Protein AF-A0A8H7WU48-F1 (afdb_monomer_lite)

Radius of gyration: 22.68 Å; chains: 1; bounding box: 58×46×64 Å

Sequence (334 aa):
MDSRIEPWLARRTGYQTARALADLHAQNLCHGDLTLGNIVFRVVEFDRYTENDIYRLFGKPETGVLETESGEIPAAEAPRYIVKTLDFLSSEIDIISNEISLIDFDQAILVSSPPEKMLATPVEFLAPEVAVGQPASSASDVWALGCTILRLRSGDSLYSAYDVTSPADLMRGIIQTLGDTPASWAGTLFDTDGKPIKDPVKGEPIWKFTDKRSIKEWVYRIWDNPRSGAGKSTKALAVSQDNGEDQAMYWEERKLYPRCFWHKFWRPTAIKVGDVYLHGYDDESDNLLEQLPRIPEEEATLLYDLLSKIFVYEPSKRVTANELLDHPWFHMDY

pLDDT: mean 85.79, std 15.28, range [33.19, 98.69]

Foldseek 3Di:
DQKAWALLLLLLQLLLLLVVLQVQVVVQKHLQADDPVQKFFDFAPVVPDDPVNVCVFFNDWDKAADADPVRDDDDPPDDRIDTDDTDPLQGLAPRTHSDIDGDDSVRMDRQVDFDQDQGPHQLLLAALCSLLRHTDGSLSNLSSSLQRSLCNQQVDGLQDSVQPVGSLSNVVSLCQEVNDAPPVSQQWWAAPSSGTDPDPVRTDTRDHDDHHDYPLVVLQLRFHDQPDDDDDDPPPDDPPPDDDPVCPVLVVSLDFGNPNCPNTMGTQQVDDQPNDGQPDPDPVNSVSSVPGHTDDPVLSVLSSVLSVLSSDNDSVSRDGSVNSSPRCNSVVVD

Secondary structure (DSSP, 8-state):
---EE-HHHHHHHHHHHHHHHHHHHTTTEE-S---GGGEEEEETTGGG--HHHHHHHH-SPPEEE---TT-PPPPTTS-SEEEPPP-GGG-SS--EEEEEEE---TT-EETTS--SSPP-S-GGG--HHHHTTPPP-HHHHHHHHHHHHHHHHHSS-SS-TTT--SHHHHHHHHHHHH-SPPGGGTT-EE-TTS-EES-TTT-EEPPP------HHHHHHT-B----SSS---S----------TTHHHHHHHTPPPPGGGTTTEE-GGG-EETTEE--SSSHHHHHHHTTSPBPPHHHHHHHHHHHHHH--SSGGGSPPHHHHTT-GGGGTT-

Structure (mmCIF, N/CA/C/O backbone):
data_AF-A0A8H7WU48-F1
#
_entry.id   AF-A0A8H7WU48-F1
#
loop_
_atom_site.group_PDB
_atom_site.id
_atom_site.type_symbol
_atom_site.label_atom_id
_atom_site.label_alt_id
_atom_site.label_comp_id
_atom_site.label_asym_id
_atom_site.label_entity_id
_atom_site.label_seq_id
_atom_site.pdbx_PDB_ins_code
_atom_site.Cartn_x
_atom_site.Cartn_y
_atom_site.Cartn_z
_atom_site.occupancy
_atom_site.B_iso_or_equiv
_atom_site.auth_seq_id
_atom_site.auth_comp_id
_atom_site.auth_asym_id
_atom_site.auth_atom_id
_atom_site.pdbx_PDB_model_num
ATOM 1 N N . MET A 1 1 ? 11.353 8.566 -4.075 1.00 52.56 1 MET A N 1
ATOM 2 C CA . MET A 1 1 ? 10.014 8.950 -4.601 1.00 52.56 1 MET A CA 1
ATOM 3 C C . MET A 1 1 ? 10.046 8.915 -6.131 1.00 52.56 1 MET A C 1
ATOM 5 O O . MET A 1 1 ? 9.405 9.707 -6.817 1.00 52.56 1 MET A O 1
ATOM 9 N N . ASP A 1 2 ? 10.788 7.962 -6.695 1.00 68.12 2 ASP A N 1
ATOM 10 C CA . ASP A 1 2 ? 11.462 8.216 -7.980 1.00 68.12 2 ASP A CA 1
ATOM 11 C C . ASP A 1 2 ? 10.753 7.511 -9.134 1.00 68.12 2 ASP A C 1
ATOM 13 O O . ASP A 1 2 ? 11.173 7.587 -10.288 1.00 68.12 2 ASP A O 1
ATOM 17 N N . SER A 1 3 ? 9.668 6.806 -8.808 1.00 85.00 3 SER A N 1
ATOM 18 C CA . SER A 1 3 ? 8.956 5.882 -9.675 1.00 85.00 3 SER A CA 1
ATOM 19 C C . SER A 1 3 ? 7.487 5.847 -9.289 1.00 85.00 3 SER A C 1
ATOM 21 O O . SER A 1 3 ? 7.141 5.618 -8.131 1.00 85.00 3 SER A O 1
ATOM 23 N N . ARG A 1 4 ? 6.613 6.028 -10.272 1.00 89.81 4 ARG A N 1
ATOM 24 C CA . ARG A 1 4 ? 5.172 5.824 -10.150 1.00 89.81 4 ARG A CA 1
ATOM 25 C C . ARG A 1 4 ? 4.699 4.881 -11.240 1.00 89.81 4 ARG A C 1
ATOM 27 O O . ARG A 1 4 ? 5.265 4.842 -12.334 1.00 89.81 4 ARG A O 1
ATOM 34 N N . ILE A 1 5 ? 3.654 4.127 -10.927 1.00 93.31 5 ILE A N 1
ATOM 35 C CA . ILE A 1 5 ? 2.934 3.326 -11.912 1.00 93.31 5 ILE A CA 1
ATOM 36 C C . ILE A 1 5 ? 1.797 4.136 -12.528 1.00 93.31 5 ILE A C 1
ATOM 38 O O . ILE A 1 5 ? 1.315 5.114 -11.953 1.00 93.31 5 ILE A O 1
ATOM 42 N N . GLU A 1 6 ? 1.383 3.744 -13.724 1.00 94.12 6 GLU A N 1
ATOM 43 C CA . GLU A 1 6 ? 0.235 4.338 -14.397 1.00 94.12 6 GLU A CA 1
ATOM 44 C C . GLU A 1 6 ? -1.086 3.940 -13.714 1.00 94.12 6 GLU A C 1
ATOM 46 O O . GLU A 1 6 ? -1.177 2.838 -13.162 1.00 94.12 6 GLU A O 1
ATOM 51 N N . PRO A 1 7 ? -2.130 4.794 -13.760 1.00 95.38 7 PRO A N 1
ATOM 52 C CA . PRO A 1 7 ? -3.366 4.580 -12.999 1.00 95.38 7 PRO A CA 1
ATOM 53 C C . PRO A 1 7 ? -4.028 3.214 -13.232 1.00 95.38 7 PRO A C 1
ATOM 55 O O . PRO A 1 7 ? -4.444 2.559 -12.278 1.00 95.38 7 PRO A O 1
ATOM 58 N N . TRP A 1 8 ? -4.060 2.742 -14.482 1.00 96.06 8 TRP A N 1
ATOM 59 C CA . TRP A 1 8 ? -4.625 1.433 -14.831 1.00 96.06 8 TRP A CA 1
ATOM 60 C C . TRP A 1 8 ? -3.868 0.278 -14.162 1.00 96.06 8 TRP A C 1
ATOM 62 O O . TRP A 1 8 ? -4.466 -0.694 -13.698 1.00 96.06 8 TRP A O 1
ATOM 72 N N . LEU A 1 9 ? -2.539 0.392 -14.063 1.00 96.62 9 LEU A N 1
ATOM 73 C CA . LEU A 1 9 ? -1.703 -0.620 -13.432 1.00 96.62 9 LEU A CA 1
ATOM 74 C C . LEU A 1 9 ? -1.866 -0.566 -11.911 1.00 96.62 9 LEU A C 1
ATOM 76 O O . LEU A 1 9 ? -1.925 -1.618 -11.287 1.00 96.62 9 LEU A O 1
ATOM 80 N N . ALA A 1 10 ? -2.031 0.624 -11.320 1.00 97.00 10 ALA A N 1
ATOM 81 C CA . ALA A 1 10 ? -2.354 0.769 -9.897 1.00 97.00 10 ALA A CA 1
ATOM 82 C C . ALA A 1 10 ? -3.671 0.077 -9.531 1.00 97.00 10 ALA A C 1
ATOM 84 O O . ALA A 1 10 ? -3.708 -0.700 -8.574 1.00 97.00 10 ALA A O 1
ATOM 85 N N . ARG A 1 11 ? -4.728 0.295 -10.325 1.00 98.00 11 ARG A N 1
ATOM 86 C CA . ARG A 1 11 ? -6.018 -0.391 -10.160 1.00 98.00 11 ARG A CA 1
ATOM 87 C C . ARG A 1 11 ? -5.872 -1.900 -10.296 1.00 98.00 11 ARG A C 1
ATOM 89 O O . ARG A 1 11 ? -6.313 -2.643 -9.420 1.00 98.00 11 ARG A O 1
ATOM 96 N N . ARG A 1 12 ? -5.198 -2.361 -11.353 1.00 97.94 12 ARG A N 1
ATOM 97 C CA . ARG A 1 12 ? -4.985 -3.792 -11.605 1.00 97.94 12 ARG A CA 1
ATOM 98 C C . ARG A 1 12 ? -4.174 -4.465 -10.495 1.00 97.94 12 ARG A C 1
ATOM 100 O O . ARG A 1 12 ? -4.507 -5.581 -10.100 1.00 97.94 12 ARG A O 1
ATOM 107 N N . THR A 1 13 ? -3.124 -3.815 -10.000 1.00 98.12 13 THR A N 1
ATOM 108 C CA . THR A 1 13 ? -2.317 -4.314 -8.880 1.00 98.12 13 THR A CA 1
ATOM 109 C C . THR A 1 13 ? -3.154 -4.374 -7.608 1.00 98.12 13 THR A C 1
ATOM 111 O O . THR A 1 13 ? -3.216 -5.431 -6.990 1.00 98.12 13 THR A O 1
ATOM 114 N N . GLY A 1 14 ? -3.884 -3.303 -7.272 1.00 98.19 14 GLY A N 1
ATOM 115 C CA . GLY A 1 14 ? -4.786 -3.287 -6.119 1.00 98.19 14 GLY A CA 1
ATOM 116 C C . GLY A 1 14 ? -5.838 -4.401 -6.165 1.00 98.19 14 GLY A C 1
ATOM 117 O O . GLY A 1 14 ? -6.046 -5.080 -5.163 1.00 98.19 14 GLY A O 1
ATOM 118 N N . TYR A 1 15 ? -6.438 -4.651 -7.335 1.00 98.62 15 TYR A N 1
ATOM 119 C CA . TYR A 1 15 ? -7.403 -5.738 -7.533 1.00 98.62 15 TYR A CA 1
ATOM 120 C C . TYR A 1 15 ? -6.775 -7.119 -7.305 1.00 98.62 15 TYR A C 1
ATOM 122 O O . TYR A 1 15 ? -7.336 -7.958 -6.604 1.00 98.62 15 TYR A O 1
ATOM 130 N N . GLN A 1 16 ? -5.595 -7.371 -7.879 1.00 98.56 16 GLN A N 1
ATOM 131 C CA . GLN A 1 16 ? -4.905 -8.651 -7.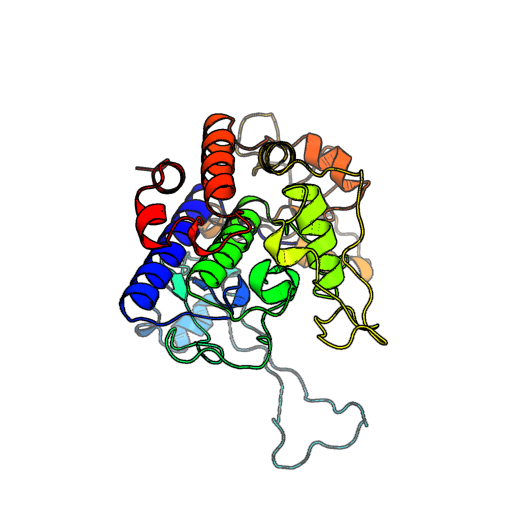707 1.00 98.56 16 GLN A CA 1
ATOM 132 C C . GLN A 1 16 ? -4.477 -8.885 -6.257 1.00 98.56 16 GLN A C 1
ATOM 134 O O . GLN A 1 16 ? -4.590 -10.013 -5.777 1.00 98.56 16 GLN A O 1
ATOM 139 N N . THR A 1 17 ? -4.034 -7.839 -5.555 1.00 98.62 17 THR A N 1
ATOM 140 C CA . THR A 1 17 ? -3.733 -7.911 -4.123 1.00 98.62 17 THR A CA 1
ATOM 141 C C . THR A 1 17 ? -4.999 -8.204 -3.319 1.00 98.62 17 THR A C 1
ATOM 143 O O . THR A 1 17 ? -4.984 -9.112 -2.494 1.00 98.62 17 THR A O 1
ATOM 146 N N . ALA A 1 18 ? -6.115 -7.520 -3.601 1.00 98.62 18 ALA A N 1
ATOM 147 C CA . ALA A 1 18 ? -7.403 -7.803 -2.964 1.00 98.62 18 ALA A CA 1
ATOM 148 C C . ALA A 1 18 ? -7.840 -9.261 -3.180 1.00 98.62 18 ALA A C 1
ATOM 150 O O . ALA A 1 18 ? -8.273 -9.919 -2.239 1.00 98.62 18 ALA A O 1
ATOM 151 N N . ARG A 1 19 ? -7.653 -9.794 -4.395 1.00 98.62 19 ARG A N 1
ATOM 152 C CA . ARG A 1 19 ? -7.969 -11.190 -4.730 1.00 98.62 19 ARG A CA 1
ATOM 153 C C . ARG A 1 19 ? -7.102 -12.172 -3.948 1.00 98.62 19 ARG A C 1
ATOM 155 O O . ARG A 1 19 ? -7.633 -13.107 -3.366 1.00 98.62 19 ARG A O 1
ATOM 162 N N . ALA A 1 20 ? -5.793 -11.931 -3.885 1.00 98.31 20 ALA A N 1
ATOM 163 C CA . ALA A 1 20 ? -4.882 -12.767 -3.106 1.00 98.31 20 ALA A CA 1
ATOM 164 C C . ALA A 1 20 ? -5.251 -12.776 -1.611 1.00 98.31 20 ALA A C 1
ATOM 166 O O . ALA A 1 20 ? -5.260 -13.835 -0.988 1.00 98.31 20 ALA A O 1
ATOM 167 N N . LEU A 1 21 ? -5.610 -11.619 -1.043 1.00 98.25 21 LEU A N 1
ATOM 168 C CA . LEU A 1 21 ? -6.091 -11.540 0.338 1.00 98.25 21 LEU A CA 1
ATOM 169 C C . LEU A 1 21 ? -7.422 -12.268 0.526 1.00 98.25 21 LEU A C 1
ATOM 171 O O . LEU A 1 21 ? -7.567 -12.993 1.503 1.00 98.25 21 LEU A O 1
ATOM 175 N N . ALA A 1 22 ? -8.373 -12.127 -0.400 1.00 98.38 22 ALA A N 1
ATOM 176 C CA . ALA A 1 22 ? -9.645 -12.843 -0.337 1.00 98.38 22 ALA A CA 1
ATOM 177 C C . ALA A 1 22 ? -9.433 -14.368 -0.300 1.00 98.38 22 ALA A C 1
ATOM 179 O O . ALA A 1 22 ? -10.041 -15.051 0.526 1.00 98.38 22 ALA A O 1
ATOM 180 N N . ASP A 1 23 ? -8.513 -14.884 -1.120 1.00 97.94 23 ASP A N 1
ATOM 181 C CA . ASP A 1 23 ? -8.151 -16.305 -1.148 1.00 97.94 23 ASP A CA 1
ATOM 182 C C . ASP A 1 23 ? -7.491 -16.774 0.166 1.00 97.94 23 ASP A C 1
ATOM 184 O O . ASP A 1 23 ? -7.753 -17.889 0.630 1.00 97.94 23 ASP A O 1
ATOM 188 N N . LEU A 1 24 ? -6.654 -15.939 0.796 1.00 96.75 24 LEU A N 1
ATOM 189 C CA . LEU A 1 24 ? -6.071 -16.221 2.118 1.00 96.75 24 LEU A CA 1
ATOM 190 C C . LEU A 1 24 ? -7.139 -16.211 3.216 1.00 96.75 24 LEU A C 1
ATOM 192 O O . LEU A 1 24 ? -7.228 -17.142 4.020 1.00 96.75 24 LEU A O 1
ATOM 196 N N . HIS A 1 25 ? -7.988 -15.183 3.222 1.00 97.12 25 HIS A N 1
ATOM 197 C CA . HIS A 1 25 ? -9.035 -14.985 4.224 1.00 97.12 25 HIS A CA 1
ATOM 198 C C . HIS A 1 25 ? -10.059 -16.124 4.182 1.00 97.12 25 HIS A C 1
ATOM 200 O O . HIS A 1 25 ? -10.476 -16.607 5.233 1.00 97.12 25 HIS A O 1
ATOM 206 N N . ALA A 1 26 ? -10.388 -16.638 2.990 1.00 97.19 26 ALA A N 1
ATOM 207 C CA . ALA A 1 26 ? -11.237 -17.820 2.813 1.00 97.19 26 ALA A CA 1
ATOM 208 C C . ALA A 1 26 ? -10.658 -19.096 3.459 1.00 97.19 26 ALA A C 1
ATOM 210 O O . ALA A 1 26 ? -11.399 -20.020 3.796 1.00 97.19 26 ALA A O 1
ATOM 211 N N . GLN A 1 27 ? -9.341 -19.141 3.668 1.00 95.88 27 GLN A N 1
ATOM 212 C CA . GLN A 1 27 ? -8.627 -20.229 4.340 1.00 95.88 27 GLN A CA 1
ATOM 213 C C . GLN A 1 27 ? -8.365 -19.941 5.828 1.00 95.88 27 GLN A C 1
ATOM 215 O O . GLN A 1 27 ? -7.666 -20.709 6.486 1.00 95.88 27 GLN A O 1
ATOM 220 N N . ASN A 1 28 ? -8.956 -18.876 6.386 1.00 94.00 28 ASN A N 1
ATOM 221 C CA . ASN A 1 28 ? -8.720 -18.387 7.751 1.00 94.00 28 ASN A CA 1
ATOM 222 C C . ASN A 1 28 ? -7.261 -17.976 8.016 1.00 94.00 28 ASN A C 1
ATOM 224 O O . ASN A 1 28 ? -6.778 -18.081 9.148 1.00 94.00 28 ASN A O 1
ATOM 228 N N . LEU A 1 29 ? -6.571 -17.505 6.976 1.00 94.69 29 LEU A N 1
ATOM 229 C CA . LEU A 1 29 ? -5.230 -16.941 7.059 1.00 94.69 29 LEU A CA 1
ATOM 230 C C . LEU A 1 29 ? -5.288 -15.432 6.851 1.00 94.69 29 LEU A C 1
ATOM 232 O O . LEU A 1 29 ? -6.007 -14.956 5.980 1.00 94.69 29 LEU A O 1
ATOM 236 N N . CYS A 1 30 ? -4.496 -14.697 7.619 1.00 92.88 30 CYS A N 1
ATOM 237 C CA . CYS A 1 30 ? -4.156 -13.301 7.365 1.00 92.88 30 CYS A CA 1
ATOM 238 C C . CYS A 1 30 ? -2.695 -13.227 6.936 1.00 92.88 30 CYS A C 1
ATOM 240 O O . CYS A 1 30 ? -1.876 -14.009 7.420 1.00 92.88 30 CYS A O 1
ATOM 242 N N . HIS A 1 31 ? -2.355 -12.262 6.091 1.00 95.00 31 HIS A N 1
ATOM 243 C CA . HIS A 1 31 ? -0.967 -12.006 5.730 1.00 95.00 31 HIS A CA 1
ATOM 244 C C . HIS A 1 31 ? -0.178 -11.403 6.895 1.00 95.00 31 HIS A C 1
ATOM 246 O O . HIS A 1 31 ? 0.956 -11.799 7.128 1.00 95.00 31 HIS A O 1
ATOM 252 N N . GLY A 1 32 ? -0.759 -10.436 7.616 1.00 90.75 32 GLY A N 1
ATOM 253 C CA . GLY A 1 32 ? -0.147 -9.840 8.810 1.00 90.75 32 GLY A CA 1
ATOM 254 C C . GLY A 1 32 ? 1.026 -8.887 8.547 1.00 90.75 32 GLY A C 1
ATOM 255 O O . GLY A 1 32 ? 1.585 -8.347 9.491 1.00 90.75 32 GLY A O 1
ATOM 256 N N . ASP A 1 33 ? 1.394 -8.642 7.290 1.00 92.06 33 ASP A N 1
ATOM 257 C CA . ASP A 1 33 ? 2.464 -7.700 6.919 1.00 92.06 33 ASP A CA 1
ATOM 258 C C . ASP A 1 33 ? 2.300 -7.200 5.479 1.00 92.06 33 ASP A C 1
ATOM 260 O O . ASP A 1 33 ? 3.198 -7.265 4.644 1.00 92.06 33 ASP A O 1
ATOM 264 N N . LEU A 1 34 ? 1.091 -6.778 5.118 1.00 94.75 34 LEU A N 1
ATOM 265 C CA . LEU A 1 34 ? 0.855 -6.314 3.758 1.00 94.75 34 LEU A CA 1
ATOM 266 C C . LEU A 1 34 ? 1.459 -4.916 3.557 1.00 94.75 34 LEU A C 1
ATOM 268 O O . LEU A 1 34 ? 0.956 -3.928 4.088 1.00 94.75 34 LEU A O 1
ATOM 272 N N . THR A 1 35 ? 2.494 -4.833 2.726 1.00 93.00 35 THR A N 1
ATOM 273 C CA . THR A 1 35 ? 3.132 -3.575 2.316 1.00 93.00 35 THR A CA 1
ATOM 274 C C . THR A 1 35 ? 3.428 -3.590 0.815 1.00 93.00 35 THR A C 1
ATOM 276 O O . THR A 1 35 ? 3.349 -4.631 0.160 1.00 93.00 35 THR A O 1
ATOM 279 N N . LEU A 1 36 ? 3.831 -2.446 0.248 1.00 91.31 36 LEU A N 1
ATOM 280 C CA . LEU A 1 36 ? 4.309 -2.408 -1.141 1.00 91.31 36 LEU A CA 1
ATOM 281 C C . LEU A 1 36 ? 5.600 -3.200 -1.369 1.00 91.31 36 LEU A C 1
ATOM 283 O O . L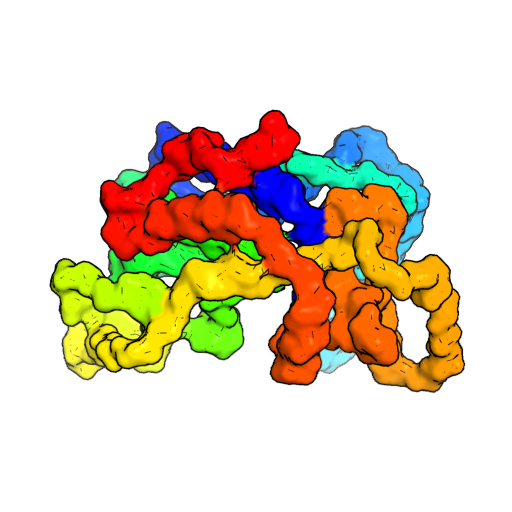EU A 1 36 ? 5.847 -3.601 -2.501 1.00 91.31 36 LEU A O 1
ATOM 287 N N . GLY A 1 37 ? 6.406 -3.435 -0.327 1.00 91.56 37 GLY A N 1
ATOM 288 C CA . GLY A 1 37 ? 7.599 -4.282 -0.429 1.00 91.56 37 GLY A CA 1
ATOM 289 C C . GLY A 1 37 ? 7.252 -5.752 -0.677 1.00 91.56 37 GLY A C 1
ATOM 290 O O . GLY A 1 37 ? 8.016 -6.463 -1.324 1.00 91.56 37 GLY A O 1
ATOM 291 N N . ASN A 1 38 ? 6.055 -6.163 -0.251 1.00 95.81 38 ASN A N 1
ATOM 292 C CA . ASN A 1 38 ? 5.588 -7.546 -0.317 1.00 95.81 38 ASN A CA 1
ATOM 293 C C . ASN A 1 38 ? 4.706 -7.820 -1.548 1.00 95.81 38 ASN A C 1
ATOM 295 O O . ASN A 1 38 ? 4.214 -8.931 -1.736 1.00 95.81 38 ASN A O 1
ATOM 299 N N . ILE A 1 39 ? 4.531 -6.831 -2.432 1.00 96.69 39 ILE A N 1
ATOM 300 C CA . ILE A 1 39 ? 3.805 -6.967 -3.700 1.00 96.69 39 ILE A CA 1
ATOM 301 C C . ILE A 1 39 ? 4.799 -6.800 -4.845 1.00 96.69 39 ILE A C 1
ATOM 303 O O . ILE A 1 39 ? 5.247 -5.694 -5.142 1.00 96.69 39 ILE A O 1
ATOM 307 N N . VAL A 1 40 ? 5.113 -7.898 -5.530 1.00 95.44 40 VAL A N 1
ATOM 308 C CA . VAL A 1 40 ? 6.117 -7.903 -6.602 1.00 95.44 40 VAL A CA 1
ATOM 309 C C . VAL A 1 40 ? 5.484 -8.179 -7.958 1.00 95.44 40 VAL A C 1
ATOM 311 O O . VAL A 1 40 ? 4.656 -9.080 -8.100 1.00 95.44 40 VAL A O 1
ATOM 314 N N . PHE A 1 41 ? 5.888 -7.427 -8.982 1.00 95.81 41 PHE A N 1
ATOM 315 C CA . PHE A 1 41 ? 5.537 -7.759 -10.362 1.00 95.81 41 PHE A CA 1
ATOM 316 C C . PHE A 1 41 ? 6.310 -8.996 -10.812 1.00 95.81 41 PHE A C 1
ATOM 318 O O . PHE A 1 41 ? 7.514 -9.115 -10.583 1.00 95.81 41 PHE A O 1
ATOM 325 N N . ARG A 1 42 ? 5.623 -9.921 -11.485 1.00 94.75 42 ARG A N 1
ATOM 326 C CA . ARG A 1 42 ? 6.275 -11.095 -12.074 1.00 94.75 42 ARG A CA 1
ATOM 327 C C . ARG A 1 42 ? 7.113 -10.683 -13.277 1.00 94.75 42 ARG A C 1
ATOM 329 O O . ARG A 1 42 ? 6.773 -9.736 -13.978 1.00 94.75 42 ARG A O 1
ATOM 336 N N . VAL A 1 43 ? 8.156 -11.447 -13.572 1.00 91.94 43 VAL A N 1
ATOM 337 C CA . VAL A 1 43 ? 8.912 -11.298 -14.820 1.00 91.94 43 VAL A CA 1
ATOM 338 C C . VAL A 1 43 ? 8.302 -12.215 -15.882 1.00 91.94 43 VAL A C 1
ATOM 340 O O . VAL A 1 43 ? 7.974 -13.372 -15.607 1.00 91.94 43 VAL A O 1
ATOM 343 N N . VAL A 1 44 ? 8.092 -11.688 -17.087 1.00 89.00 44 VAL A N 1
ATOM 344 C CA . VAL A 1 44 ? 7.495 -12.415 -18.216 1.00 89.00 44 VAL A CA 1
ATOM 345 C C . VAL A 1 44 ? 8.398 -13.584 -18.598 1.00 89.00 44 VAL A C 1
ATOM 347 O O . VAL A 1 44 ? 9.568 -13.384 -18.888 1.00 89.00 44 VAL A O 1
ATOM 350 N N . GLU A 1 45 ? 7.844 -14.800 -18.594 1.00 83.81 45 GLU A N 1
ATOM 351 C CA . GLU A 1 45 ? 8.517 -16.039 -19.021 1.00 83.81 45 GLU A CA 1
ATOM 352 C C . GLU A 1 45 ? 9.910 -16.283 -18.401 1.00 83.81 45 GLU A C 1
ATOM 354 O O . GLU A 1 45 ? 10.748 -16.924 -19.033 1.00 83.81 45 GLU A O 1
ATOM 359 N N . PHE A 1 46 ? 10.162 -15.814 -17.171 1.00 80.88 46 PHE A N 1
ATOM 360 C CA . PHE A 1 46 ? 11.493 -15.861 -16.543 1.00 80.88 46 PHE A CA 1
ATOM 361 C C . PHE A 1 46 ? 12.142 -17.254 -16.556 1.00 80.88 46 PHE A C 1
ATOM 363 O O . PHE A 1 46 ? 13.333 -17.374 -16.829 1.00 80.88 46 PHE A O 1
ATOM 370 N N . ASP A 1 47 ? 11.350 -18.315 -16.375 1.00 85.44 47 ASP A N 1
ATOM 371 C CA . ASP A 1 47 ? 11.820 -19.710 -16.374 1.00 85.44 47 ASP A CA 1
ATOM 372 C C . ASP A 1 47 ? 12.451 -20.164 -17.705 1.00 85.44 47 ASP A C 1
ATOM 374 O O . ASP A 1 47 ? 13.065 -21.228 -17.777 1.00 85.44 47 ASP A O 1
ATOM 378 N N . ARG A 1 48 ? 12.285 -19.388 -18.783 1.00 87.44 48 ARG A N 1
ATOM 379 C CA . ARG A 1 48 ? 12.860 -19.678 -20.105 1.00 87.44 48 ARG A CA 1
ATOM 380 C C . ARG A 1 48 ? 14.188 -18.978 -20.367 1.00 87.44 48 ARG A C 1
ATOM 382 O O . ARG A 1 48 ? 14.826 -19.280 -21.375 1.00 87.44 48 ARG A O 1
ATOM 389 N N . TYR A 1 49 ? 14.593 -18.046 -19.511 1.00 88.31 49 TYR A N 1
ATOM 390 C CA . TYR A 1 49 ? 15.797 -17.258 -19.727 1.00 88.31 49 TYR A CA 1
ATOM 391 C C . TYR A 1 49 ? 17.025 -18.100 -19.418 1.00 88.31 49 TYR A C 1
ATOM 393 O O . TYR A 1 49 ? 17.171 -18.658 -18.331 1.00 88.31 49 TYR A O 1
ATOM 401 N N . THR A 1 50 ? 17.945 -18.167 -20.375 1.00 93.06 50 THR A N 1
ATOM 402 C CA . THR A 1 50 ? 19.292 -18.657 -20.094 1.00 93.06 50 THR A CA 1
ATOM 403 C C . THR A 1 50 ? 20.125 -17.542 -19.465 1.00 93.06 50 THR A C 1
ATOM 405 O O . THR A 1 50 ? 19.822 -16.356 -19.601 1.00 93.06 50 THR A O 1
ATOM 408 N N . GLU A 1 51 ? 21.241 -17.904 -18.836 1.00 92.19 51 GLU A N 1
ATOM 409 C CA . GLU A 1 51 ? 22.221 -16.939 -18.320 1.00 92.19 51 GLU A CA 1
ATOM 410 C C . GLU A 1 51 ? 22.671 -15.935 -19.403 1.00 92.19 51 GLU A C 1
ATOM 412 O O . GLU A 1 51 ? 22.773 -14.734 -19.158 1.00 92.19 51 GLU A O 1
ATOM 417 N N . ASN A 1 52 ? 22.845 -16.403 -20.645 1.00 93.88 52 ASN A N 1
ATOM 418 C CA . ASN A 1 52 ? 23.189 -15.541 -21.776 1.00 93.88 52 ASN A CA 1
ATOM 419 C C . ASN A 1 52 ? 22.078 -14.552 -22.137 1.00 93.88 52 ASN A C 1
ATOM 421 O O . ASN A 1 52 ? 22.382 -13.459 -22.611 1.00 93.88 52 ASN A O 1
ATOM 425 N N . ASP A 1 53 ? 20.811 -14.913 -21.944 1.00 91.31 53 ASP A N 1
ATOM 426 C CA . ASP A 1 53 ? 19.698 -13.995 -22.187 1.00 91.31 53 ASP A CA 1
ATOM 427 C C . ASP A 1 53 ? 19.682 -12.889 -21.132 1.00 91.31 53 ASP A C 1
ATOM 429 O O . ASP A 1 53 ? 19.560 -11.718 -21.485 1.00 91.31 53 ASP A O 1
ATOM 433 N N . ILE A 1 54 ? 19.936 -13.232 -19.864 1.00 90.50 54 ILE A N 1
ATOM 434 C CA . ILE A 1 54 ? 20.101 -12.253 -18.778 1.00 90.50 54 ILE A CA 1
ATOM 435 C C . ILE A 1 54 ? 21.261 -11.297 -19.101 1.00 90.50 54 ILE A C 1
ATOM 437 O O . ILE A 1 54 ? 21.095 -10.081 -19.023 1.00 90.50 54 ILE A O 1
ATOM 441 N N . TYR A 1 55 ? 22.404 -11.813 -19.565 1.00 93.12 55 TYR A N 1
ATOM 442 C CA . TYR A 1 55 ? 23.544 -10.971 -19.949 1.00 93.12 55 TYR A CA 1
ATOM 443 C C . TYR A 1 55 ? 23.286 -10.081 -21.161 1.00 93.12 55 TYR A C 1
ATOM 445 O O . TYR A 1 55 ? 23.842 -8.988 -21.241 1.00 93.12 55 TYR A O 1
ATOM 453 N N . ARG A 1 56 ? 22.453 -10.513 -22.111 1.00 91.62 56 ARG A N 1
ATOM 454 C CA . ARG A 1 56 ? 22.037 -9.652 -23.228 1.00 91.62 56 ARG A CA 1
ATOM 455 C C . ARG A 1 56 ? 21.141 -8.514 -22.759 1.00 91.62 56 ARG A C 1
ATOM 457 O O . ARG A 1 56 ? 21.246 -7.425 -23.308 1.00 91.62 56 ARG A O 1
ATOM 464 N N . LEU A 1 57 ? 20.275 -8.766 -21.777 1.00 90.31 57 LEU A N 1
ATOM 465 C CA . LEU A 1 57 ? 19.347 -7.760 -21.268 1.00 90.31 57 LEU A CA 1
ATOM 466 C C . LEU A 1 57 ? 20.006 -6.736 -20.350 1.00 90.31 57 LEU A C 1
ATOM 468 O O . LEU A 1 57 ? 19.641 -5.566 -20.409 1.00 90.31 57 LEU A O 1
ATOM 472 N N . PHE A 1 58 ? 20.939 -7.173 -19.505 1.00 91.06 58 PHE A N 1
ATOM 473 C CA . PHE A 1 58 ? 21.454 -6.347 -18.409 1.00 91.06 58 PHE A CA 1
ATOM 474 C C . PHE A 1 58 ? 22.976 -6.214 -18.375 1.00 91.06 58 PHE A C 1
ATOM 476 O O . PHE A 1 58 ? 23.515 -5.485 -17.549 1.00 91.06 58 PHE A O 1
ATOM 483 N N . GLY A 1 59 ? 23.689 -6.913 -19.258 1.00 92.12 59 GLY A N 1
ATOM 484 C CA . GLY A 1 59 ? 25.140 -7.027 -19.185 1.00 92.12 59 GLY A CA 1
ATOM 485 C C . GLY A 1 59 ? 25.606 -8.063 -18.160 1.00 92.12 59 GLY A C 1
ATOM 486 O O . GLY A 1 59 ? 24.824 -8.813 -17.575 1.00 92.12 59 GLY A O 1
ATOM 487 N N . LYS A 1 60 ? 26.927 -8.144 -17.976 1.00 93.44 60 LYS A N 1
ATOM 488 C CA . LYS A 1 60 ? 27.529 -9.026 -16.967 1.00 93.44 60 LYS A CA 1
ATOM 489 C C . LYS A 1 60 ? 27.381 -8.415 -15.568 1.00 93.44 60 LYS A C 1
ATOM 491 O O . LYS A 1 60 ? 27.394 -7.190 -15.472 1.00 93.44 60 LYS A O 1
ATOM 496 N N . PRO A 1 61 ? 27.320 -9.234 -14.499 1.00 92.69 61 PRO A N 1
ATOM 497 C CA . PRO A 1 61 ? 27.211 -8.732 -13.137 1.00 92.69 61 PRO A CA 1
ATOM 498 C C . PRO A 1 61 ? 28.364 -7.785 -12.813 1.00 92.69 61 PRO A C 1
ATOM 500 O O . PRO A 1 61 ? 29.535 -8.132 -12.981 1.00 92.69 61 PRO A O 1
ATOM 503 N N . GLU A 1 62 ? 28.023 -6.590 -12.346 1.00 92.88 62 GLU A N 1
ATOM 504 C CA . GLU A 1 62 ? 28.994 -5.643 -11.815 1.00 92.88 62 GLU A CA 1
ATOM 505 C C . GLU A 1 62 ? 29.352 -6.063 -10.383 1.00 92.88 62 GLU A C 1
ATOM 507 O O . GLU A 1 62 ? 28.471 -6.236 -9.536 1.00 92.88 62 GLU A O 1
ATOM 512 N N . THR A 1 63 ? 30.645 -6.240 -10.110 1.00 94.31 63 THR A N 1
ATOM 513 C CA . THR A 1 63 ? 31.143 -6.693 -8.804 1.00 94.31 63 THR A CA 1
ATOM 514 C C . THR A 1 63 ? 32.047 -5.656 -8.155 1.00 94.31 63 THR A C 1
ATOM 516 O O . THR A 1 63 ? 32.853 -5.030 -8.843 1.00 94.31 63 THR A O 1
ATOM 519 N N . GLY A 1 64 ? 31.970 -5.539 -6.832 1.00 90.12 64 GLY A N 1
ATOM 520 C CA . GLY A 1 64 ? 32.846 -4.702 -6.011 1.00 90.12 64 GLY A CA 1
ATOM 521 C C . GLY A 1 64 ? 33.631 -5.514 -4.982 1.00 90.12 64 GLY A C 1
ATOM 522 O O . GLY A 1 64 ? 33.302 -6.667 -4.693 1.00 90.12 64 GLY A O 1
ATOM 523 N N . VAL A 1 65 ? 34.673 -4.907 -4.417 1.00 87.75 65 VAL A N 1
ATOM 524 C CA . VAL A 1 65 ? 35.429 -5.496 -3.301 1.00 87.75 65 VAL A CA 1
ATOM 525 C C . VAL A 1 65 ? 34.571 -5.447 -2.034 1.00 87.75 65 VAL A C 1
ATOM 527 O O . VAL A 1 65 ? 33.853 -4.475 -1.813 1.00 87.75 65 VAL A O 1
ATOM 530 N N . LEU A 1 66 ? 34.626 -6.502 -1.215 1.00 86.19 66 LEU A N 1
ATOM 531 C CA . LEU A 1 66 ? 34.042 -6.470 0.124 1.00 86.19 66 LEU A CA 1
ATOM 532 C C . LEU A 1 66 ? 35.018 -5.772 1.078 1.00 86.19 66 LEU A C 1
ATOM 534 O O . LEU A 1 66 ? 36.094 -6.304 1.356 1.00 86.19 66 LEU A O 1
ATOM 538 N N . GLU A 1 67 ? 34.627 -4.611 1.589 1.00 84.38 67 GLU A N 1
ATOM 539 C CA . GLU A 1 67 ? 35.376 -3.866 2.601 1.00 84.38 67 GLU A CA 1
ATOM 540 C C . GLU A 1 67 ? 34.690 -4.020 3.961 1.00 84.38 67 GLU A C 1
ATOM 542 O O . GLU A 1 67 ? 33.464 -3.954 4.065 1.00 84.38 67 GLU A O 1
ATOM 547 N N . THR A 1 68 ? 35.473 -4.272 5.009 1.00 83.88 68 THR A N 1
ATOM 548 C CA . THR A 1 68 ? 34.965 -4.290 6.384 1.00 83.88 68 THR A CA 1
ATOM 549 C C . THR A 1 68 ? 35.056 -2.888 6.971 1.00 83.88 68 THR A C 1
ATOM 551 O O . THR A 1 68 ? 35.998 -2.148 6.689 1.00 83.88 68 THR A O 1
ATOM 554 N N . GLU A 1 69 ? 34.111 -2.530 7.839 1.00 84.75 69 GLU A N 1
ATOM 555 C CA . GLU A 1 69 ? 34.144 -1.244 8.548 1.00 84.75 69 GLU A CA 1
ATOM 556 C C . GLU A 1 69 ? 35.422 -1.085 9.394 1.00 84.75 69 GLU A C 1
ATOM 558 O O . GLU A 1 69 ? 35.973 0.007 9.503 1.00 84.75 69 GLU A O 1
ATOM 563 N N . SER A 1 70 ? 35.938 -2.186 9.951 1.00 87.06 70 SER A N 1
ATOM 564 C CA . SER A 1 70 ? 37.183 -2.199 10.727 1.00 87.06 70 SER A CA 1
ATOM 565 C C . SER A 1 70 ? 38.455 -2.115 9.872 1.00 87.06 70 SER A C 1
ATOM 567 O O . SER A 1 70 ? 39.537 -1.908 10.421 1.00 87.06 70 SER A O 1
ATOM 569 N N . GLY A 1 71 ? 38.361 -2.305 8.550 1.00 84.50 71 GLY A N 1
ATOM 570 C CA . GLY A 1 71 ? 39.507 -2.442 7.645 1.00 84.50 71 GLY A CA 1
ATOM 571 C C . GLY A 1 71 ? 40.251 -3.781 7.763 1.00 84.50 71 GLY A C 1
ATOM 572 O O . GLY A 1 71 ? 41.263 -3.989 7.091 1.00 84.50 71 GLY A O 1
ATOM 573 N N . GLU A 1 72 ? 39.774 -4.698 8.606 1.00 85.19 72 GLU A N 1
ATOM 574 C CA . GLU A 1 72 ? 40.326 -6.045 8.729 1.00 85.19 72 GLU A CA 1
ATOM 575 C C . GLU A 1 72 ? 39.933 -6.925 7.538 1.00 85.19 72 GLU A C 1
ATOM 577 O O . GLU A 1 72 ? 38.892 -6.746 6.903 1.00 85.19 72 GLU A O 1
ATOM 582 N N . ILE A 1 73 ? 40.766 -7.921 7.239 1.00 82.00 73 ILE A N 1
ATOM 583 C CA . ILE A 1 73 ? 40.492 -8.864 6.155 1.00 82.00 73 ILE A CA 1
ATOM 584 C C . ILE A 1 73 ? 39.269 -9.715 6.544 1.00 82.00 73 ILE A C 1
ATOM 586 O O . ILE A 1 73 ? 39.288 -10.313 7.625 1.00 82.00 73 ILE A O 1
ATOM 590 N N . PRO A 1 74 ? 38.232 -9.813 5.686 1.00 83.62 74 PRO A N 1
ATOM 591 C CA . PRO A 1 74 ? 37.084 -10.673 5.949 1.00 83.62 74 PRO A CA 1
ATOM 592 C C . PRO A 1 74 ? 37.510 -12.121 6.232 1.00 83.62 74 PRO A C 1
ATOM 594 O O . PRO A 1 74 ? 38.435 -12.642 5.603 1.00 83.62 74 PRO A O 1
ATOM 597 N N . ALA A 1 75 ? 36.819 -12.780 7.168 1.00 84.44 75 ALA A N 1
ATOM 598 C CA . ALA A 1 75 ? 37.050 -14.190 7.479 1.00 84.44 75 ALA A CA 1
ATOM 599 C C . ALA A 1 75 ? 36.866 -15.084 6.237 1.00 84.44 75 ALA A C 1
ATOM 601 O O . ALA A 1 75 ? 36.237 -14.688 5.255 1.00 84.44 75 ALA A O 1
ATOM 602 N N . ALA A 1 76 ? 37.385 -16.313 6.278 1.00 86.44 76 ALA A N 1
ATOM 603 C CA . ALA A 1 76 ? 37.331 -17.228 5.134 1.00 86.44 76 ALA A CA 1
ATOM 604 C C . ALA A 1 76 ? 35.891 -17.565 4.694 1.00 86.44 76 ALA A C 1
ATOM 606 O O . ALA A 1 76 ? 35.663 -17.914 3.535 1.00 86.44 76 ALA A O 1
ATOM 607 N N . GLU A 1 77 ? 34.937 -17.449 5.617 1.00 89.56 77 GLU A N 1
ATOM 608 C CA . GLU A 1 77 ? 33.506 -17.674 5.426 1.00 89.56 77 GLU A CA 1
ATOM 609 C C . GLU A 1 77 ? 32.768 -16.452 4.855 1.00 89.56 77 GLU A C 1
ATOM 611 O O . GLU A 1 77 ? 31.608 -16.570 4.458 1.00 89.56 77 GLU A O 1
ATOM 616 N N . ALA A 1 78 ? 33.407 -15.280 4.803 1.00 87.00 78 ALA A N 1
ATOM 617 C CA . ALA A 1 78 ? 32.791 -14.073 4.272 1.00 87.00 78 ALA A CA 1
ATOM 618 C C . ALA A 1 78 ? 32.705 -14.109 2.731 1.00 87.00 78 ALA A C 1
ATOM 620 O O . ALA A 1 78 ? 33.576 -14.683 2.063 1.00 87.00 78 ALA A O 1
ATOM 621 N N . PRO A 1 79 ? 31.684 -13.467 2.129 1.00 89.06 79 PRO A N 1
ATOM 622 C CA . PRO A 1 79 ? 31.624 -13.281 0.683 1.00 89.06 79 PRO A CA 1
ATOM 623 C C . PRO A 1 79 ? 32.902 -12.622 0.150 1.00 89.06 79 PRO A C 1
ATOM 625 O O . PRO A 1 79 ? 33.438 -11.693 0.742 1.00 89.06 79 PRO A O 1
ATOM 628 N N . ARG A 1 80 ? 33.405 -13.085 -0.997 1.00 86.75 80 ARG A N 1
ATOM 629 C CA . ARG A 1 80 ? 34.659 -12.553 -1.571 1.00 86.75 80 ARG A CA 1
ATOM 630 C C . ARG A 1 80 ? 34.486 -11.224 -2.301 1.00 86.75 80 ARG A C 1
ATOM 632 O O . ARG A 1 80 ? 35.466 -10.530 -2.548 1.00 86.75 80 ARG A O 1
ATOM 639 N N . TYR A 1 81 ? 33.263 -10.925 -2.712 1.00 90.38 81 TYR A N 1
ATOM 640 C CA . TYR A 1 81 ? 32.896 -9.737 -3.463 1.00 90.38 81 TYR A CA 1
ATOM 641 C C . TYR A 1 81 ? 31.420 -9.443 -3.228 1.00 90.38 81 TYR A C 1
ATOM 643 O O . TYR A 1 81 ? 30.643 -10.333 -2.869 1.00 90.38 81 TYR A O 1
ATOM 651 N N . ILE A 1 82 ? 31.048 -8.192 -3.459 1.00 91.06 82 ILE A N 1
ATOM 652 C CA . ILE A 1 82 ? 29.654 -7.763 -3.524 1.00 91.06 82 ILE A CA 1
ATOM 653 C C . ILE A 1 82 ? 29.219 -7.701 -4.983 1.00 91.06 82 ILE A C 1
ATOM 655 O O . ILE A 1 82 ? 30.037 -7.471 -5.876 1.00 91.06 82 ILE A O 1
ATOM 659 N N . VAL A 1 83 ? 27.932 -7.914 -5.230 1.00 92.50 83 VAL A N 1
ATOM 660 C CA . VAL A 1 83 ? 27.332 -7.813 -6.563 1.00 92.50 83 VAL A CA 1
ATOM 661 C C . VAL A 1 83 ? 26.330 -6.674 -6.532 1.00 92.50 83 VAL A C 1
ATOM 663 O O . VAL A 1 83 ? 25.497 -6.613 -5.627 1.00 92.50 83 VAL A O 1
ATOM 666 N N . LYS A 1 84 ? 26.420 -5.765 -7.503 1.00 91.62 84 LYS A N 1
ATOM 667 C CA . LYS A 1 84 ? 25.456 -4.674 -7.659 1.00 91.62 84 LYS A CA 1
ATOM 668 C C . LYS A 1 84 ? 24.066 -5.244 -7.945 1.00 91.62 84 LYS A C 1
ATOM 670 O O . LYS A 1 84 ? 23.928 -6.224 -8.679 1.00 91.62 84 LYS A O 1
ATOM 675 N N . THR A 1 85 ? 23.037 -4.630 -7.370 1.00 90.25 85 THR A N 1
ATOM 676 C CA . THR A 1 85 ? 21.647 -5.026 -7.606 1.00 90.25 85 THR A CA 1
ATOM 677 C C . THR A 1 85 ? 21.253 -4.813 -9.067 1.00 90.25 85 THR A C 1
ATOM 679 O O . THR A 1 85 ? 21.667 -3.853 -9.718 1.00 90.25 85 THR A O 1
ATOM 682 N N . LEU A 1 86 ? 20.450 -5.737 -9.591 1.00 88.69 86 LEU A N 1
ATOM 683 C CA . LEU A 1 86 ? 19.967 -5.689 -10.966 1.00 88.69 86 LEU A CA 1
ATOM 684 C C . LEU A 1 86 ? 18.786 -4.717 -11.085 1.00 88.69 86 LEU A C 1
ATOM 686 O O . LEU A 1 86 ? 17.766 -4.908 -10.422 1.00 88.69 86 LEU A O 1
ATOM 690 N N . ASP A 1 87 ? 18.888 -3.717 -11.962 1.00 89.00 87 ASP A N 1
ATOM 691 C CA . ASP A 1 87 ? 17.757 -2.847 -12.305 1.00 89.00 87 ASP A CA 1
ATOM 692 C C . ASP A 1 87 ? 16.945 -3.454 -13.459 1.00 89.00 87 ASP A C 1
ATOM 694 O O . ASP A 1 87 ? 17.284 -3.297 -14.635 1.00 89.00 87 ASP A O 1
ATOM 698 N N . PHE A 1 88 ? 15.840 -4.127 -13.134 1.00 90.56 88 PHE A N 1
ATOM 699 C CA . PHE A 1 88 ? 14.951 -4.725 -14.135 1.00 90.56 88 PHE A CA 1
ATOM 700 C C . PHE A 1 88 ? 14.320 -3.697 -15.089 1.00 90.56 88 PHE A C 1
ATOM 702 O O . PHE A 1 88 ? 13.978 -4.043 -16.221 1.00 90.56 88 PHE A O 1
ATOM 709 N N . LEU A 1 89 ? 14.194 -2.433 -14.668 1.00 90.19 89 LEU A N 1
ATOM 710 C CA . LEU A 1 89 ? 13.618 -1.357 -15.480 1.00 90.19 89 LEU A CA 1
ATOM 711 C C . LEU A 1 89 ? 14.643 -0.715 -16.428 1.00 90.19 89 LEU A C 1
ATOM 713 O O . LEU A 1 89 ? 14.286 0.184 -17.190 1.00 90.19 89 LEU A O 1
ATOM 717 N N . SER A 1 90 ? 15.894 -1.186 -16.421 1.00 89.88 90 SER A N 1
ATOM 718 C CA . SER A 1 90 ? 16.932 -0.783 -17.379 1.00 89.88 90 SER A CA 1
ATOM 719 C C . SER A 1 90 ? 16.871 -1.540 -18.714 1.00 89.88 90 SER A C 1
ATOM 721 O O . SER A 1 90 ? 17.518 -1.124 -19.675 1.00 89.88 90 SER A O 1
ATOM 723 N N . SER A 1 91 ? 16.078 -2.617 -18.795 1.00 90.88 91 SER A N 1
ATOM 724 C CA . SER A 1 91 ? 15.966 -3.464 -19.987 1.00 90.88 91 SER A CA 1
ATOM 725 C C . SER A 1 91 ? 15.419 -2.713 -21.211 1.00 90.88 91 SER A C 1
ATOM 727 O O . SER A 1 91 ? 14.540 -1.860 -21.100 1.00 90.88 91 SER A O 1
ATOM 729 N N . GLU A 1 92 ? 15.895 -3.067 -22.408 1.00 89.00 92 GLU A N 1
ATOM 730 C CA . GLU A 1 92 ? 15.400 -2.500 -23.675 1.00 89.00 92 GLU A CA 1
ATOM 731 C C . GLU A 1 92 ? 14.049 -3.082 -24.125 1.00 89.00 92 GLU A C 1
ATOM 733 O O . GLU A 1 92 ? 13.402 -2.539 -25.026 1.00 89.00 92 GLU A O 1
ATOM 738 N N . ILE A 1 93 ? 13.616 -4.181 -23.502 1.00 91.50 93 ILE A N 1
ATOM 739 C CA . ILE A 1 93 ? 12.326 -4.824 -23.751 1.00 91.50 93 ILE A CA 1
ATOM 740 C C . ILE A 1 93 ? 11.494 -4.862 -22.467 1.00 91.50 93 ILE A C 1
ATOM 742 O O . ILE A 1 93 ? 12.021 -4.879 -21.357 1.00 91.50 93 ILE A O 1
ATOM 746 N N . ASP A 1 94 ? 10.170 -4.884 -22.617 1.00 92.75 94 ASP A N 1
ATOM 747 C CA . ASP A 1 94 ? 9.268 -4.985 -21.472 1.00 92.75 94 ASP A CA 1
ATOM 748 C C . ASP A 1 94 ? 9.192 -6.429 -20.970 1.00 92.75 94 ASP A C 1
ATOM 750 O O . ASP A 1 94 ? 8.497 -7.274 -21.533 1.00 92.75 94 ASP A O 1
ATOM 754 N N . ILE A 1 95 ? 9.938 -6.695 -19.905 1.00 93.19 95 ILE A N 1
ATOM 755 C CA . ILE A 1 95 ? 9.971 -7.985 -19.211 1.00 93.19 95 ILE A CA 1
ATOM 756 C C . ILE A 1 95 ? 9.082 -8.011 -17.965 1.00 93.19 95 ILE A C 1
ATOM 758 O O . ILE A 1 95 ? 9.026 -9.031 -17.283 1.00 93.19 95 ILE A O 1
ATOM 762 N N . ILE A 1 96 ? 8.425 -6.904 -17.616 1.00 94.81 96 ILE A N 1
ATOM 763 C CA . ILE A 1 96 ? 7.661 -6.800 -16.373 1.00 94.81 96 ILE A CA 1
ATOM 764 C C . ILE A 1 96 ? 6.216 -7.179 -16.664 1.00 94.81 96 ILE A C 1
ATOM 766 O O . ILE A 1 96 ? 5.544 -6.543 -17.466 1.00 94.81 96 ILE A O 1
ATOM 770 N N . SER A 1 97 ? 5.709 -8.223 -16.023 1.00 94.81 97 SER A N 1
ATOM 771 C CA . SER A 1 97 ? 4.323 -8.651 -16.178 1.00 94.81 97 SER A CA 1
ATOM 772 C C . SER A 1 97 ? 3.352 -7.652 -15.546 1.00 94.81 97 SER A C 1
ATOM 774 O O . SER A 1 97 ? 3.688 -6.928 -14.612 1.00 94.81 97 SER A O 1
ATOM 776 N N . ASN A 1 98 ? 2.106 -7.667 -16.019 1.00 95.25 98 ASN A N 1
ATOM 777 C CA . ASN A 1 98 ? 0.992 -6.985 -15.354 1.00 95.25 98 ASN A CA 1
ATOM 778 C C . ASN A 1 98 ? 0.457 -7.792 -14.160 1.00 95.25 98 ASN A C 1
ATOM 780 O O . ASN A 1 98 ? -0.440 -7.325 -13.460 1.00 95.25 98 ASN A O 1
ATOM 784 N N . GLU A 1 99 ? 0.952 -9.018 -13.976 1.00 96.12 99 GLU A N 1
ATOM 785 C CA . GLU A 1 99 ? 0.584 -9.903 -12.878 1.00 96.12 99 GLU A CA 1
ATOM 786 C C . GLU A 1 99 ? 1.523 -9.716 -11.689 1.00 96.12 99 GLU A C 1
ATOM 788 O O . GLU A 1 99 ? 2.742 -9.601 -11.864 1.00 96.12 99 GLU A O 1
ATOM 793 N N . ILE A 1 100 ? 0.954 -9.752 -10.485 1.00 97.31 100 ILE A N 1
ATOM 794 C CA . ILE A 1 100 ? 1.710 -9.666 -9.236 1.00 97.31 100 ILE A CA 1
ATOM 795 C C . ILE A 1 100 ? 1.778 -11.010 -8.513 1.00 97.31 100 ILE A C 1
ATOM 797 O O . ILE A 1 100 ? 1.009 -11.944 -8.764 1.00 97.31 100 ILE A O 1
ATOM 801 N N . SER A 1 101 ? 2.728 -11.103 -7.596 1.00 96.50 101 SER A N 1
ATOM 802 C CA . SER A 1 101 ? 2.758 -12.106 -6.542 1.00 96.50 101 SER A CA 1
ATOM 803 C C . SER A 1 101 ? 2.823 -11.395 -5.199 1.00 96.50 101 SER A C 1
ATOM 805 O O . SER A 1 101 ? 3.561 -10.423 -5.044 1.00 96.50 101 SER A O 1
ATOM 807 N N . LEU A 1 102 ? 2.045 -11.899 -4.248 1.00 96.75 102 LEU A N 1
ATOM 808 C CA . LEU A 1 102 ? 2.191 -11.565 -2.839 1.00 96.75 102 LEU A CA 1
ATOM 809 C C . LEU A 1 102 ? 3.272 -12.481 -2.258 1.00 96.75 102 LEU A C 1
ATOM 811 O O . LEU A 1 102 ? 3.253 -13.688 -2.521 1.00 96.75 102 LEU A O 1
ATOM 815 N N . ILE A 1 103 ? 4.236 -11.902 -1.556 1.00 96.25 103 ILE A N 1
ATOM 816 C CA . ILE A 1 103 ? 5.386 -12.601 -0.971 1.00 96.25 103 ILE A CA 1
ATOM 817 C C . ILE A 1 103 ? 5.479 -12.304 0.526 1.00 96.25 103 ILE A C 1
ATOM 819 O O . ILE A 1 103 ? 4.753 -11.457 1.020 1.00 96.25 103 ILE A O 1
ATOM 823 N N . ASP A 1 104 ? 6.414 -12.973 1.201 1.00 93.50 104 ASP A N 1
ATOM 824 C CA . ASP A 1 104 ? 6.737 -12.772 2.619 1.00 93.50 104 ASP A CA 1
ATOM 825 C C . ASP A 1 104 ? 5.579 -13.079 3.588 1.00 93.50 104 ASP A C 1
ATOM 827 O O . ASP A 1 104 ? 4.890 -12.212 4.118 1.00 93.50 104 ASP A O 1
ATOM 831 N N . PHE A 1 105 ? 5.378 -14.375 3.832 1.00 92.94 105 PHE A N 1
ATOM 832 C CA . PHE A 1 105 ? 4.355 -14.892 4.744 1.00 92.94 105 PHE A CA 1
ATOM 833 C C . PHE A 1 105 ? 4.900 -15.145 6.158 1.00 92.94 105 PHE A C 1
ATOM 835 O O . PHE A 1 105 ? 4.266 -15.859 6.937 1.00 92.94 105 PHE A O 1
ATOM 842 N N . ASP A 1 106 ? 6.058 -14.583 6.513 1.00 88.88 106 ASP A N 1
ATOM 843 C CA . ASP A 1 106 ? 6.704 -14.846 7.806 1.00 88.88 106 ASP A CA 1
ATOM 844 C C . ASP A 1 106 ? 5.899 -14.279 8.990 1.00 88.88 106 ASP A C 1
ATOM 846 O O . ASP A 1 106 ? 6.017 -14.761 10.118 1.00 88.88 106 ASP A O 1
ATOM 850 N N . GLN A 1 107 ? 5.035 -13.290 8.731 1.00 88.12 107 GLN A N 1
ATOM 851 C CA . GLN A 1 107 ? 4.086 -12.720 9.697 1.00 88.12 107 GLN A CA 1
ATOM 852 C C . GLN A 1 107 ? 2.653 -13.249 9.529 1.00 88.12 107 GLN A C 1
ATOM 854 O O . GLN A 1 107 ? 1.733 -12.695 10.132 1.00 88.12 107 GLN A O 1
ATOM 859 N N . ALA A 1 108 ? 2.436 -14.304 8.733 1.00 91.25 108 ALA A N 1
ATOM 860 C CA . ALA A 1 108 ? 1.096 -14.823 8.480 1.00 91.25 108 ALA A CA 1
ATOM 861 C C . ALA A 1 108 ? 0.442 -15.385 9.750 1.00 91.25 108 ALA A C 1
ATOM 863 O O . ALA A 1 108 ? 1.063 -16.070 10.567 1.00 91.25 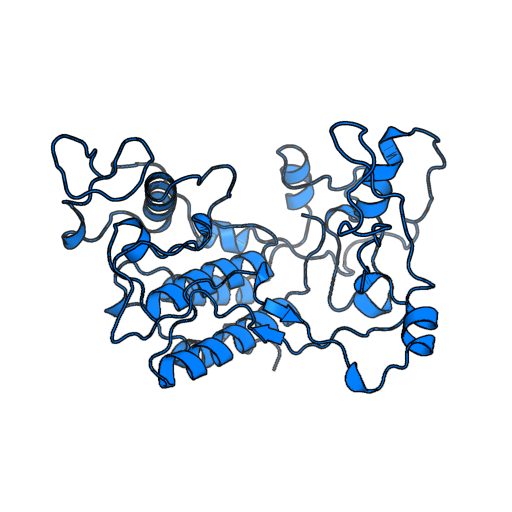108 ALA A O 1
ATOM 864 N N . ILE A 1 109 ? -0.853 -15.115 9.901 1.00 88.88 109 ILE A N 1
ATOM 865 C CA . ILE A 1 109 ? -1.607 -15.401 11.123 1.00 88.88 109 ILE A CA 1
ATOM 866 C C . ILE A 1 109 ? -2.766 -16.324 10.796 1.00 88.88 109 ILE A C 1
ATOM 868 O O . ILE A 1 109 ? -3.563 -16.049 9.902 1.00 88.88 109 ILE A O 1
ATOM 872 N N . LEU A 1 110 ? -2.924 -17.385 11.582 1.00 90.56 110 LEU A N 1
ATOM 873 C CA . LEU A 1 110 ? -4.188 -18.109 11.637 1.00 90.56 110 LEU A CA 1
ATOM 874 C C . LEU A 1 110 ? -5.192 -17.264 12.418 1.00 90.56 110 LEU A C 1
ATOM 876 O O . LEU A 1 110 ? -4.967 -16.988 13.595 1.00 90.56 110 LEU A O 1
ATOM 880 N N . VAL A 1 111 ? -6.320 -16.903 11.804 1.00 85.06 111 VAL A N 1
ATOM 881 C CA . VAL A 1 111 ? -7.373 -16.084 12.444 1.00 85.06 111 VAL A CA 1
ATOM 882 C C . VAL A 1 111 ? -7.833 -16.690 13.778 1.00 85.06 111 VAL A C 1
ATOM 884 O O . VAL A 1 111 ? -8.180 -15.972 14.710 1.00 85.06 111 VAL A O 1
ATOM 887 N N . SER A 1 112 ? -7.797 -18.020 13.899 1.00 85.19 112 SER A N 1
ATOM 888 C CA . SER A 1 112 ? -8.148 -18.748 15.122 1.00 85.19 112 SER A CA 1
ATOM 889 C C . SER A 1 112 ? -7.117 -18.641 16.253 1.00 85.19 112 SER A C 1
ATOM 891 O O . SER A 1 112 ? -7.405 -19.064 17.369 1.00 85.19 112 SER A O 1
ATOM 893 N N . SER A 1 113 ? -5.907 -18.156 15.974 1.00 85.56 113 SER A N 1
ATOM 894 C CA . SER A 1 113 ? -4.790 -18.104 16.919 1.00 85.56 113 SER A CA 1
ATOM 895 C C . SER A 1 113 ? -3.896 -16.885 16.654 1.00 85.56 113 SER A C 1
ATOM 897 O O . SER A 1 113 ? -2.727 -17.054 16.286 1.00 85.56 113 SER A O 1
ATOM 899 N N . PRO A 1 114 ? -4.415 -15.655 16.825 1.00 81.88 114 PRO A N 1
ATOM 900 C CA . PRO A 1 114 ? -3.615 -14.459 16.628 1.00 81.88 114 PRO A CA 1
ATOM 901 C C . PRO A 1 114 ? -2.497 -14.359 17.678 1.00 81.88 114 PRO A C 1
ATOM 903 O O . PRO A 1 114 ? -2.692 -14.775 18.825 1.00 81.88 114 PRO A O 1
ATOM 906 N N . PRO A 1 115 ? -1.323 -13.814 17.316 1.00 80.31 115 PRO A N 1
ATOM 907 C CA . PRO A 1 115 ? -0.228 -13.641 18.258 1.00 80.31 115 PRO A CA 1
ATOM 908 C C . PRO A 1 115 ? -0.605 -12.649 19.366 1.00 80.31 115 PRO A C 1
ATOM 910 O O . PRO A 1 115 ? -1.289 -11.655 19.132 1.00 80.31 115 PRO A O 1
ATOM 913 N N . GLU A 1 116 ? -0.120 -12.899 20.585 1.00 75.31 116 GLU A N 1
ATOM 914 C CA . GLU A 1 116 ? -0.296 -11.968 21.713 1.00 75.31 116 GLU A CA 1
ATOM 915 C C . GLU A 1 116 ? 0.550 -10.696 21.561 1.00 75.31 116 GLU A C 1
ATOM 917 O O . GLU A 1 116 ? 0.233 -9.657 22.139 1.00 75.31 116 GLU A O 1
ATOM 922 N N . LYS A 1 117 ? 1.652 -10.786 20.809 1.00 79.62 117 LYS A N 1
ATOM 923 C CA . LYS A 1 117 ? 2.527 -9.653 20.512 1.00 79.62 117 LYS A CA 1
ATOM 924 C C . LYS A 1 117 ? 2.045 -8.943 19.255 1.00 79.62 117 LYS A C 1
ATOM 926 O O . LYS A 1 117 ? 1.638 -9.587 18.292 1.00 79.62 117 LYS A O 1
ATOM 931 N N . MET A 1 118 ? 2.164 -7.619 19.271 1.00 79.31 118 MET A N 1
ATOM 932 C CA . MET A 1 118 ? 1.960 -6.792 18.088 1.00 79.31 118 MET A CA 1
ATOM 933 C C . MET A 1 118 ? 2.916 -7.225 16.971 1.00 79.31 118 MET A C 1
ATOM 935 O O . MET A 1 118 ? 4.069 -7.577 17.239 1.00 79.31 118 MET A O 1
ATOM 939 N N . LEU A 1 119 ? 2.414 -7.204 15.740 1.00 78.88 119 LEU A N 1
ATOM 940 C CA . LEU A 1 119 ? 3.164 -7.587 14.548 1.00 78.88 119 LEU A CA 1
ATOM 941 C C . LEU A 1 119 ? 4.297 -6.602 14.267 1.00 78.88 119 LEU A C 1
ATOM 943 O O . LEU A 1 119 ? 4.245 -5.443 14.680 1.00 78.88 119 LEU A O 1
ATOM 947 N N . ALA A 1 120 ? 5.308 -7.079 13.545 1.00 77.75 120 ALA A N 1
ATOM 948 C CA . ALA A 1 120 ? 6.447 -6.271 13.115 1.00 77.75 120 ALA A CA 1
ATOM 949 C C . ALA A 1 120 ? 6.154 -5.410 11.871 1.00 77.75 120 ALA A C 1
ATOM 951 O O . ALA A 1 120 ? 7.074 -4.795 11.336 1.00 77.75 120 ALA A O 1
ATOM 952 N N . THR A 1 121 ? 4.895 -5.363 11.421 1.00 77.00 121 THR A N 1
ATOM 953 C CA . THR A 1 121 ? 4.452 -4.540 10.293 1.00 77.00 121 THR A CA 1
ATOM 954 C C . THR A 1 121 ? 4.886 -3.088 10.482 1.00 77.00 121 THR A C 1
ATOM 956 O O . THR A 1 121 ? 4.742 -2.562 11.596 1.00 77.00 121 THR A O 1
ATOM 959 N N . PRO A 1 122 ? 5.365 -2.407 9.426 1.00 84.00 122 PRO A N 1
ATOM 960 C CA . PRO A 1 122 ? 5.661 -0.985 9.505 1.00 84.00 122 PRO A CA 1
ATOM 961 C C . PRO A 1 122 ? 4.453 -0.205 10.031 1.00 84.00 122 PRO A C 1
ATOM 963 O O . PRO A 1 122 ? 3.306 -0.453 9.639 1.00 84.00 122 PRO A O 1
ATOM 966 N N . VAL A 1 123 ? 4.714 0.710 10.966 1.00 88.50 123 VAL A N 1
ATOM 967 C CA . VAL A 1 123 ? 3.682 1.362 11.782 1.00 88.50 123 VAL A CA 1
ATOM 968 C C . VAL A 1 123 ? 2.637 2.058 10.909 1.00 88.50 123 VAL A C 1
ATOM 970 O O . VAL A 1 123 ? 1.453 2.014 11.218 1.00 88.50 123 VAL A O 1
ATOM 973 N N . GLU A 1 124 ? 3.034 2.635 9.779 1.00 90.44 124 GLU A N 1
ATOM 974 C CA . GLU A 1 124 ? 2.154 3.349 8.857 1.00 90.44 124 GLU A CA 1
ATOM 975 C C . GLU A 1 124 ? 1.111 2.466 8.138 1.00 90.44 124 GLU A C 1
ATOM 977 O O . GLU A 1 124 ? 0.136 2.989 7.590 1.00 90.44 124 GLU A O 1
ATOM 982 N N . PHE A 1 125 ? 1.273 1.138 8.159 1.00 92.69 125 PHE A N 1
ATOM 983 C CA . PHE A 1 125 ? 0.308 0.173 7.614 1.00 92.69 125 PHE A CA 1
ATOM 984 C C . PHE A 1 125 ? -0.551 -0.498 8.694 1.00 92.69 125 PHE A C 1
ATOM 986 O O . PHE A 1 125 ? -1.488 -1.226 8.354 1.00 92.69 125 PHE A O 1
ATOM 993 N N . LEU A 1 126 ? -0.276 -0.258 9.983 1.00 93.75 126 LEU A N 1
ATOM 994 C CA . LEU A 1 126 ? -1.036 -0.873 11.068 1.00 93.75 126 LEU A CA 1
ATOM 995 C C . LEU A 1 126 ? -2.498 -0.418 11.050 1.00 93.75 126 LEU A C 1
ATOM 997 O O . LEU A 1 126 ? -2.826 0.762 10.920 1.00 93.75 126 LEU A O 1
ATOM 1001 N N . ALA A 1 127 ? -3.390 -1.387 11.230 1.00 95.44 127 ALA A N 1
ATOM 1002 C CA . ALA A 1 127 ? -4.803 -1.116 11.421 1.00 95.44 127 ALA A CA 1
ATOM 1003 C C . ALA A 1 127 ? -5.052 -0.484 12.801 1.00 95.44 127 ALA A C 1
ATOM 1005 O O . ALA A 1 127 ? -4.336 -0.803 13.759 1.00 95.44 127 ALA A O 1
ATOM 1006 N N . PRO A 1 128 ? -6.072 0.380 12.948 1.00 96.00 128 PRO A N 1
ATOM 1007 C CA . PRO A 1 128 ? -6.310 1.103 14.192 1.00 96.00 128 PRO A CA 1
ATOM 1008 C C . PRO A 1 128 ? -6.543 0.169 15.382 1.00 96.00 128 PRO A C 1
ATOM 1010 O O . PRO A 1 128 ? -6.058 0.449 16.472 1.00 96.00 128 PRO A O 1
ATOM 1013 N N . GLU A 1 129 ? -7.222 -0.966 15.185 1.00 95.56 129 GLU A N 1
ATOM 1014 C CA . GLU A 1 129 ? -7.411 -1.970 16.234 1.00 95.56 129 GLU A CA 1
ATOM 1015 C C . GLU A 1 129 ? -6.074 -2.537 16.741 1.00 95.56 129 GLU A C 1
ATOM 1017 O O . GLU A 1 129 ? -5.889 -2.702 17.946 1.00 95.56 129 GLU A O 1
ATOM 1022 N N . VAL A 1 130 ? -5.105 -2.753 15.846 1.00 94.44 130 VAL A N 1
ATOM 1023 C CA . VAL A 1 130 ? -3.775 -3.261 16.204 1.00 94.44 130 VAL A CA 1
ATOM 1024 C C . VAL A 1 130 ? -2.966 -2.183 16.914 1.00 94.44 130 VAL A C 1
ATOM 1026 O O . VAL A 1 130 ? -2.319 -2.461 17.922 1.00 94.44 130 VAL A O 1
ATOM 1029 N N . ALA A 1 131 ? -3.064 -0.937 16.448 1.00 94.38 131 ALA A N 1
ATOM 1030 C CA . ALA A 1 131 ? -2.394 0.200 17.067 1.00 94.38 131 ALA A CA 1
ATOM 1031 C C . ALA A 1 131 ? -2.852 0.432 18.517 1.00 94.38 131 ALA A C 1
ATOM 1033 O O . ALA A 1 131 ? -2.036 0.777 19.367 1.00 94.38 131 ALA A O 1
ATOM 1034 N N . VAL A 1 132 ? -4.127 0.168 18.833 1.00 93.75 132 VAL A N 1
ATOM 1035 C CA . VAL A 1 132 ? -4.649 0.217 20.213 1.00 93.75 132 VAL A CA 1
ATOM 1036 C C . VAL A 1 132 ? -4.432 -1.085 21.004 1.00 93.75 132 VAL A C 1
ATOM 1038 O O . VAL A 1 132 ? -4.942 -1.233 22.114 1.00 93.75 132 VAL A O 1
ATOM 1041 N N . GLY A 1 133 ? -3.666 -2.036 20.461 1.00 91.62 133 GLY A N 1
ATOM 1042 C CA . GLY A 1 133 ? -3.269 -3.273 21.137 1.00 91.62 133 GLY A CA 1
ATOM 1043 C C . GLY A 1 133 ? -4.292 -4.409 21.076 1.00 91.62 133 GLY A C 1
ATOM 1044 O O . GLY A 1 133 ? -4.195 -5.352 21.865 1.00 91.62 133 GLY A O 1
ATOM 1045 N N . GLN A 1 134 ? -5.279 -4.341 20.180 1.00 92.12 134 GLN A N 1
ATOM 1046 C CA . GLN A 1 134 ? -6.146 -5.482 19.877 1.00 92.12 134 GLN A CA 1
ATOM 1047 C C . GLN A 1 134 ? -5.464 -6.425 18.869 1.00 92.12 134 GLN A C 1
ATOM 1049 O O . GLN A 1 134 ? -4.553 -6.015 18.148 1.00 92.12 134 GLN A O 1
ATOM 1054 N N . PRO A 1 135 ? -5.877 -7.702 18.804 1.00 90.75 135 PRO A N 1
ATOM 1055 C CA . PRO A 1 135 ? -5.279 -8.655 17.878 1.00 90.75 135 PRO A CA 1
ATOM 1056 C C . PRO A 1 135 ? -5.544 -8.293 16.414 1.00 90.75 135 PRO A C 1
ATOM 1058 O O . PRO A 1 135 ? -6.638 -7.851 16.059 1.00 90.75 135 PRO A O 1
ATOM 1061 N N . ALA A 1 136 ? -4.559 -8.555 15.555 1.00 91.62 136 ALA A N 1
ATOM 1062 C CA . ALA A 1 136 ? -4.731 -8.450 14.113 1.00 91.62 136 ALA A CA 1
ATOM 1063 C C . ALA A 1 136 ? -5.699 -9.515 13.580 1.00 91.62 136 ALA A C 1
ATOM 1065 O O . ALA A 1 136 ? -5.827 -10.613 14.127 1.00 91.62 136 ALA A O 1
ATOM 1066 N N . SER A 1 137 ? -6.372 -9.187 12.482 1.00 92.81 137 SER A N 1
ATOM 1067 C CA . SER A 1 137 ? -7.346 -10.052 11.818 1.00 92.81 137 SER A CA 1
ATOM 1068 C C . SER A 1 137 ? -7.332 -9.829 10.306 1.00 92.81 137 SER A C 1
ATOM 1070 O O . SER A 1 137 ? -6.597 -8.982 9.801 1.00 92.81 137 SER A O 1
ATOM 1072 N N . SER A 1 138 ? -8.190 -10.538 9.573 1.00 95.94 138 SER A N 1
ATOM 1073 C CA . SER A 1 138 ? -8.356 -10.340 8.129 1.00 95.94 138 SER A CA 1
ATOM 1074 C C . SER A 1 138 ? -8.741 -8.898 7.788 1.00 95.94 138 SER A C 1
ATOM 1076 O O . SER A 1 138 ? -8.311 -8.354 6.775 1.00 95.94 138 SER A O 1
ATOM 1078 N N . ALA A 1 139 ? -9.490 -8.226 8.668 1.00 97.00 139 ALA A N 1
ATOM 1079 C CA . ALA A 1 139 ? -9.814 -6.815 8.502 1.00 97.00 139 ALA A CA 1
ATOM 1080 C C . ALA A 1 139 ? -8.564 -5.920 8.593 1.00 97.00 139 ALA A C 1
ATOM 1082 O O . ALA A 1 139 ? -8.532 -4.859 7.968 1.00 97.00 139 ALA A O 1
ATOM 1083 N N . SER A 1 140 ? -7.539 -6.324 9.347 1.00 95.94 140 SER A N 1
ATOM 1084 C CA . SER A 1 140 ? -6.283 -5.580 9.461 1.00 95.94 140 SER A CA 1
ATOM 1085 C C . SER A 1 140 ? -5.488 -5.625 8.150 1.00 95.94 140 SER A C 1
ATOM 1087 O O . SER A 1 140 ? -4.977 -4.592 7.724 1.00 95.94 140 SER A O 1
ATOM 1089 N N . ASP A 1 141 ? -5.493 -6.760 7.438 1.00 97.12 141 ASP A N 1
ATOM 1090 C CA . ASP A 1 141 ? -4.950 -6.833 6.071 1.00 97.12 141 ASP A CA 1
ATOM 1091 C C . ASP A 1 141 ? -5.713 -5.909 5.109 1.00 97.12 141 ASP A C 1
ATOM 1093 O O . ASP A 1 141 ? -5.109 -5.272 4.249 1.00 97.12 141 ASP A O 1
ATOM 1097 N N . VAL A 1 142 ? -7.043 -5.803 5.247 1.00 98.50 142 VAL A N 1
ATOM 1098 C CA . VAL A 1 142 ? -7.850 -4.904 4.400 1.00 98.50 142 VAL A CA 1
ATOM 1099 C C . VAL A 1 142 ? -7.506 -3.435 4.659 1.00 98.50 142 VAL A C 1
ATOM 1101 O O . VAL A 1 142 ? -7.448 -2.646 3.718 1.00 98.50 142 VAL A O 1
ATOM 1104 N N . TRP A 1 143 ? -7.225 -3.057 5.907 1.00 98.00 143 TRP A N 1
ATOM 1105 C CA . TRP A 1 143 ?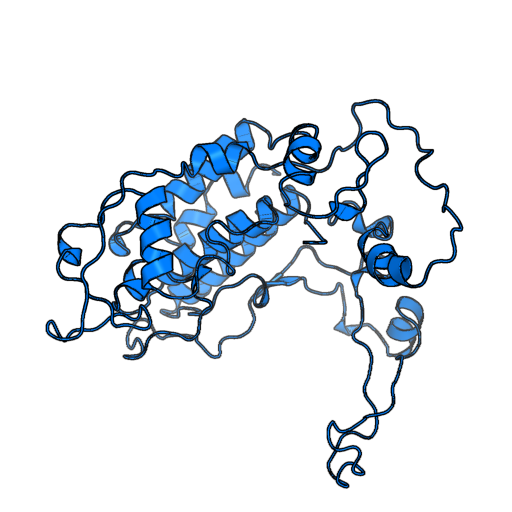 -6.721 -1.716 6.212 1.00 98.00 143 TRP A CA 1
ATOM 1106 C C . TRP A 1 143 ? -5.383 -1.449 5.510 1.00 98.00 143 TRP A C 1
ATOM 1108 O O . TRP A 1 143 ? -5.246 -0.454 4.794 1.00 98.00 143 TRP A O 1
ATOM 1118 N N . ALA A 1 144 ? -4.429 -2.374 5.645 1.00 97.12 144 ALA A N 1
ATOM 1119 C CA . ALA A 1 144 ? -3.127 -2.284 4.991 1.00 97.12 144 ALA A CA 1
ATOM 1120 C C . ALA A 1 144 ? -3.246 -2.255 3.453 1.00 97.12 144 ALA A C 1
ATOM 1122 O O . ALA A 1 144 ? -2.498 -1.539 2.778 1.00 97.12 144 ALA A O 1
ATOM 1123 N N . LEU A 1 145 ? -4.241 -2.949 2.886 1.00 98.12 145 LEU A N 1
ATOM 1124 C CA . LEU A 1 145 ? -4.591 -2.876 1.467 1.00 98.12 145 LEU A CA 1
ATOM 1125 C C . LEU A 1 145 ? -5.062 -1.469 1.079 1.00 98.12 145 LEU A C 1
ATOM 1127 O O . LEU A 1 145 ? -4.663 -0.976 0.029 1.00 98.12 145 LEU A O 1
ATOM 1131 N N . GLY A 1 146 ? -5.854 -0.793 1.915 1.00 97.88 146 GLY A N 1
ATOM 1132 C CA . GLY A 1 146 ? -6.240 0.607 1.702 1.00 97.88 146 GLY A CA 1
ATOM 1133 C C . GLY A 1 146 ? -5.035 1.544 1.635 1.00 97.88 146 GLY A C 1
ATOM 1134 O O . GLY A 1 146 ? -4.908 2.313 0.680 1.00 97.88 146 GLY A O 1
ATOM 1135 N N . CYS A 1 147 ? -4.112 1.430 2.596 1.00 96.25 147 CYS A N 1
ATOM 1136 C CA . CYS A 1 147 ? -2.849 2.179 2.589 1.00 96.25 147 CYS A CA 1
ATOM 1137 C C . CYS A 1 147 ? -2.030 1.889 1.320 1.00 96.25 147 CYS A C 1
ATOM 1139 O O . CYS A 1 147 ? -1.513 2.802 0.676 1.00 96.25 147 CYS A O 1
ATOM 1141 N N . THR A 1 148 ? -1.964 0.618 0.923 1.00 95.88 148 THR A N 1
ATOM 1142 C CA . THR A 1 148 ? -1.261 0.155 -0.278 1.00 95.88 148 THR A CA 1
ATOM 1143 C C . THR A 1 148 ? -1.875 0.722 -1.558 1.00 95.88 148 THR A C 1
ATOM 1145 O O . THR A 1 148 ? -1.152 1.273 -2.383 1.00 95.88 148 THR A O 1
ATOM 1148 N N . ILE A 1 149 ? -3.197 0.632 -1.731 1.00 97.44 149 ILE A N 1
ATOM 1149 C CA . ILE A 1 149 ? -3.925 1.164 -2.894 1.00 97.44 149 ILE A CA 1
ATOM 1150 C C . ILE A 1 149 ? -3.703 2.666 -3.019 1.00 97.44 149 ILE A C 1
ATOM 1152 O O . ILE A 1 149 ? -3.404 3.160 -4.109 1.00 97.44 149 ILE A O 1
ATOM 1156 N N . LEU A 1 150 ? -3.812 3.384 -1.900 1.00 95.25 150 LEU A N 1
ATOM 1157 C CA . LEU A 1 150 ? -3.583 4.816 -1.888 1.00 95.25 150 LEU A CA 1
ATOM 1158 C C . LEU A 1 150 ? -2.166 5.135 -2.365 1.00 95.25 150 LEU A C 1
ATOM 1160 O O . LEU A 1 150 ? -2.012 5.924 -3.293 1.00 95.25 150 LEU A O 1
ATOM 1164 N N . ARG A 1 151 ? -1.156 4.457 -1.808 1.00 93.44 151 ARG A N 1
ATOM 1165 C CA . ARG A 1 151 ? 0.255 4.677 -2.142 1.00 93.44 151 ARG A CA 1
ATOM 1166 C C . ARG A 1 151 ? 0.613 4.268 -3.572 1.00 93.44 151 ARG A C 1
ATOM 1168 O O . ARG A 1 151 ? 1.367 4.986 -4.225 1.00 93.44 151 ARG A O 1
ATOM 1175 N N . LEU A 1 152 ? 0.036 3.180 -4.095 1.00 94.88 152 LEU A N 1
ATOM 1176 C CA . LEU A 1 152 ? 0.141 2.805 -5.515 1.00 94.88 152 LEU A CA 1
ATOM 1177 C C . LEU A 1 152 ? -0.350 3.940 -6.414 1.00 94.88 152 LEU A C 1
ATOM 1179 O O . LEU A 1 152 ? 0.263 4.233 -7.441 1.00 94.88 152 LEU A O 1
ATOM 1183 N N . ARG A 1 153 ? -1.467 4.573 -6.034 1.00 94.56 153 ARG A N 1
ATOM 1184 C CA . ARG A 1 153 ? -2.121 5.571 -6.874 1.00 94.56 153 ARG A CA 1
ATOM 1185 C C . ARG A 1 153 ? -1.520 6.964 -6.747 1.00 94.56 153 ARG A C 1
ATOM 1187 O O . ARG A 1 153 ? -1.462 7.661 -7.759 1.00 94.56 153 ARG A O 1
ATOM 1194 N N . SER A 1 154 ? -1.087 7.376 -5.561 1.00 91.00 154 SER A N 1
ATOM 1195 C CA . SER A 1 154 ? -0.573 8.721 -5.265 1.00 91.00 154 SER A CA 1
ATOM 1196 C C . SER A 1 154 ? 0.945 8.856 -5.390 1.00 91.00 154 SER A C 1
ATOM 1198 O O . SER A 1 154 ? 1.428 9.958 -5.643 1.00 91.00 154 SER A O 1
ATOM 1200 N N . GLY A 1 155 ? 1.689 7.758 -5.207 1.00 88.88 155 GLY A N 1
ATOM 1201 C CA . GLY A 1 155 ? 3.136 7.780 -4.970 1.00 88.88 155 GLY A CA 1
ATOM 1202 C C . GLY A 1 155 ? 3.545 8.148 -3.534 1.00 88.88 155 GLY A C 1
ATOM 1203 O O . GLY A 1 155 ? 4.738 8.163 -3.244 1.00 88.88 155 GLY A O 1
ATOM 1204 N N . ASP A 1 156 ? 2.583 8.403 -2.645 1.00 85.62 156 ASP A N 1
ATOM 1205 C CA . ASP A 1 156 ? 2.789 8.917 -1.285 1.00 85.62 156 ASP A CA 1
ATOM 1206 C C . ASP A 1 156 ? 1.931 8.177 -0.239 1.00 85.62 156 ASP A C 1
ATOM 1208 O O . ASP A 1 156 ? 0.893 7.592 -0.561 1.00 85.62 156 ASP A O 1
ATOM 1212 N N . SER A 1 157 ? 2.372 8.178 1.018 1.00 85.75 157 SER A N 1
ATOM 1213 C CA . SER A 1 157 ? 1.694 7.508 2.132 1.00 85.75 157 SER A CA 1
ATOM 1214 C C . SER A 1 157 ? 0.673 8.428 2.807 1.00 85.75 157 SER A C 1
ATOM 1216 O O . SER A 1 157 ? 0.930 9.613 2.992 1.00 85.75 157 SER A O 1
ATOM 1218 N N . LEU A 1 158 ? -0.465 7.881 3.257 1.00 83.31 158 LEU A N 1
ATOM 1219 C CA . LEU A 1 158 ? -1.430 8.646 4.068 1.00 83.31 158 LEU A CA 1
ATOM 1220 C C . LEU A 1 158 ? -0.811 9.110 5.396 1.00 83.31 158 LEU A C 1
ATOM 1222 O O . LEU A 1 158 ? -1.117 10.192 5.901 1.00 83.31 158 LEU A O 1
ATOM 1226 N N . TYR A 1 159 ? 0.055 8.259 5.943 1.00 83.19 159 TYR A N 1
ATOM 1227 C CA . TYR A 1 159 ? 0.793 8.456 7.178 1.00 83.19 159 TYR A CA 1
ATOM 1228 C C . TYR A 1 159 ? 2.282 8.331 6.841 1.00 83.19 159 TYR A C 1
ATOM 1230 O O . TYR A 1 159 ? 2.758 7.250 6.491 1.00 83.19 159 TYR A O 1
ATOM 1238 N N . SER A 1 160 ? 3.004 9.452 6.841 1.00 77.38 160 SER A N 1
ATOM 1239 C CA . SER A 1 160 ? 4.433 9.472 6.513 1.00 77.38 160 SER A CA 1
ATOM 1240 C C . SER A 1 160 ? 5.231 8.735 7.586 1.00 77.38 160 SER A C 1
ATOM 1242 O O . SER A 1 160 ? 5.041 8.997 8.771 1.00 77.38 160 SER A O 1
ATOM 1244 N N . ALA A 1 161 ? 6.165 7.868 7.187 1.00 67.25 161 ALA A N 1
ATOM 1245 C CA . ALA A 1 161 ? 7.062 7.176 8.118 1.00 67.25 161 ALA A CA 1
ATOM 1246 C C . ALA A 1 161 ? 7.997 8.139 8.880 1.00 67.25 161 ALA A C 1
ATOM 1248 O O . ALA A 1 161 ? 8.521 7.787 9.933 1.00 67.25 161 ALA A O 1
ATOM 1249 N N . TYR A 1 162 ? 8.190 9.365 8.374 1.00 70.25 162 TYR A N 1
ATOM 1250 C CA . TYR A 1 162 ? 8.916 10.417 9.092 1.00 70.25 162 TYR A CA 1
ATOM 1251 C C . TYR A 1 162 ? 8.094 11.017 10.241 1.00 70.25 162 TYR A C 1
ATOM 1253 O O . TYR A 1 162 ? 8.666 11.416 11.252 1.00 70.25 162 TYR A O 1
ATOM 1261 N N . ASP A 1 163 ? 6.765 11.052 10.099 1.00 76.31 163 ASP A N 1
ATOM 1262 C CA . ASP A 1 163 ? 5.848 11.620 11.096 1.00 76.31 163 ASP A CA 1
ATOM 1263 C C . ASP A 1 163 ? 5.299 10.559 12.059 1.00 76.31 163 ASP A C 1
ATOM 1265 O O . ASP A 1 163 ? 4.936 10.864 13.195 1.00 76.31 163 ASP A O 1
ATOM 1269 N N . VAL A 1 164 ? 5.195 9.311 11.598 1.00 85.81 164 VAL A N 1
ATOM 1270 C CA . VAL A 1 164 ? 4.583 8.202 12.327 1.00 85.81 164 VAL A CA 1
ATOM 1271 C C . VAL A 1 164 ? 5.649 7.184 12.695 1.00 85.81 164 VAL A C 1
ATOM 1273 O O . VAL A 1 164 ? 5.976 6.285 11.927 1.00 85.81 164 VAL A O 1
ATOM 1276 N N . THR A 1 165 ? 6.176 7.333 13.909 1.00 89.25 165 THR A N 1
ATOM 1277 C CA . THR A 1 165 ? 7.232 6.461 14.450 1.00 89.25 165 THR A CA 1
ATOM 1278 C C . THR A 1 165 ? 6.719 5.469 15.494 1.00 89.25 165 THR A C 1
ATOM 1280 O O . THR A 1 165 ? 7.435 4.550 15.888 1.00 89.25 165 THR A O 1
ATOM 1283 N N . SER A 1 166 ? 5.463 5.625 15.928 1.00 92.50 166 SER A N 1
ATOM 1284 C CA . SER A 1 166 ? 4.840 4.814 16.973 1.00 92.50 166 SER A CA 1
ATOM 1285 C C . SER A 1 166 ? 3.335 4.600 16.729 1.00 92.50 166 SER A C 1
ATOM 1287 O O . SER A 1 166 ? 2.699 5.405 16.038 1.00 92.50 166 SER A O 1
ATOM 1289 N N . PRO A 1 167 ? 2.720 3.550 17.312 1.00 93.94 167 PRO A N 1
ATOM 1290 C CA . PRO A 1 167 ? 1.267 3.358 17.276 1.00 93.94 167 PRO A CA 1
ATOM 1291 C C . PRO A 1 167 ? 0.460 4.564 17.784 1.00 93.94 167 PRO A C 1
ATOM 1293 O O . PRO A 1 167 ? -0.603 4.868 17.241 1.00 93.94 167 PRO A O 1
ATOM 1296 N N . ALA A 1 168 ? 0.965 5.283 18.788 1.00 93.44 168 ALA A N 1
ATOM 1297 C CA . ALA A 1 168 ? 0.341 6.506 19.288 1.00 93.44 168 ALA A CA 1
ATOM 1298 C C . ALA A 1 168 ? 0.321 7.630 18.231 1.00 93.44 168 ALA A C 1
ATOM 1300 O O . ALA A 1 168 ? -0.703 8.297 18.048 1.00 93.44 168 ALA A O 1
ATOM 1301 N N . ASP A 1 169 ? 1.420 7.817 17.491 1.00 91.94 169 ASP A N 1
ATOM 1302 C CA . ASP A 1 169 ? 1.492 8.787 16.388 1.00 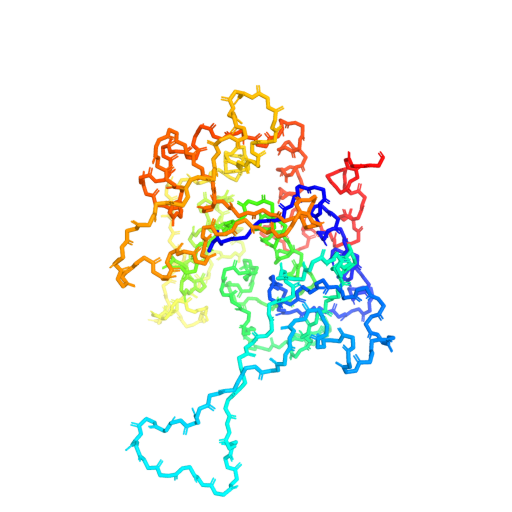91.94 169 ASP A CA 1
ATOM 1303 C C . ASP A 1 169 ? 0.600 8.388 15.216 1.00 91.94 169 ASP A C 1
ATOM 1305 O O . ASP A 1 169 ? -0.062 9.237 14.614 1.00 91.94 169 ASP A O 1
ATOM 1309 N N . LEU A 1 170 ? 0.511 7.089 14.934 1.00 93.69 170 LEU A N 1
ATOM 1310 C CA . LEU A 1 170 ? -0.413 6.582 13.931 1.00 93.69 170 LEU A CA 1
ATOM 1311 C C . LEU A 1 170 ? -1.858 6.898 14.316 1.00 93.69 170 LEU A C 1
ATOM 1313 O O . LEU A 1 170 ? -2.597 7.468 13.516 1.00 93.69 170 LEU A O 1
ATOM 1317 N N . MET A 1 171 ? -2.259 6.581 15.551 1.00 93.81 171 MET A N 1
ATOM 1318 C CA . MET A 1 171 ? -3.614 6.855 16.032 1.00 93.81 171 MET A CA 1
ATOM 1319 C C . MET A 1 171 ? -3.954 8.342 15.973 1.00 93.81 171 MET A C 1
ATOM 1321 O O . MET A 1 171 ? -5.083 8.690 15.633 1.00 93.81 171 MET A O 1
ATOM 1325 N N . ARG A 1 172 ? -2.982 9.229 16.217 1.00 90.81 172 ARG A N 1
ATOM 1326 C CA . ARG A 1 172 ? -3.139 10.672 15.990 1.00 90.81 172 ARG A CA 1
ATOM 1327 C C . ARG A 1 172 ? -3.501 10.972 14.534 1.00 90.81 172 ARG A C 1
ATOM 1329 O O . ARG A 1 172 ? -4.488 11.665 14.297 1.00 90.81 172 ARG A O 1
ATOM 1336 N N . GLY A 1 173 ? -2.757 10.434 13.567 1.00 91.62 173 GLY A N 1
ATOM 1337 C CA . GLY A 1 173 ? -3.065 10.596 12.141 1.00 91.62 173 GLY A CA 1
ATOM 1338 C C . GLY A 1 173 ? -4.432 10.016 11.753 1.00 91.62 173 GLY A C 1
ATOM 1339 O O . GLY A 1 173 ? -5.193 10.637 11.002 1.00 91.62 173 GLY A O 1
ATOM 1340 N N . ILE A 1 174 ? -4.791 8.856 12.306 1.00 94.00 174 ILE A N 1
ATOM 1341 C CA . ILE A 1 174 ? -6.093 8.219 12.076 1.00 94.00 174 ILE A CA 1
ATOM 1342 C C . ILE A 1 174 ? -7.231 9.087 12.633 1.00 94.00 174 ILE A C 1
ATOM 1344 O O . ILE A 1 174 ? -8.207 9.337 11.932 1.00 94.00 174 ILE A O 1
ATOM 1348 N N . ILE A 1 175 ? -7.096 9.643 13.837 1.00 92.75 175 ILE A N 1
ATOM 1349 C CA . ILE A 1 175 ? -8.109 10.530 14.434 1.00 92.75 175 ILE A CA 1
ATOM 1350 C C . ILE A 1 175 ? -8.275 11.818 13.628 1.00 92.75 175 ILE A C 1
ATOM 1352 O O . ILE A 1 175 ? -9.397 12.270 13.403 1.00 92.75 175 ILE A O 1
ATOM 1356 N N . GLN A 1 176 ? -7.180 12.390 13.126 1.00 91.12 176 GLN A N 1
ATOM 1357 C CA . GLN A 1 176 ? -7.248 13.560 12.246 1.00 91.12 176 GLN A CA 1
ATOM 1358 C C . GLN A 1 176 ? -8.000 13.264 10.939 1.00 91.12 176 GLN A C 1
ATOM 1360 O O . GLN A 1 176 ? -8.602 14.173 10.367 1.00 91.12 176 GLN A O 1
ATOM 1365 N N . THR A 1 177 ? -7.976 12.015 10.461 1.00 91.94 177 THR A N 1
ATOM 1366 C CA . THR A 1 177 ? -8.584 11.615 9.181 1.00 91.94 177 THR A CA 1
ATOM 1367 C C . THR A 1 177 ? -10.013 11.087 9.311 1.00 91.94 177 THR A C 1
ATOM 1369 O O . THR A 1 177 ? -10.868 11.438 8.497 1.00 91.94 177 THR A O 1
ATOM 1372 N N . LEU A 1 178 ? -10.297 10.288 10.340 1.00 93.19 178 LEU A N 1
ATOM 1373 C CA . LEU A 1 178 ? -11.588 9.623 10.557 1.00 93.19 178 LEU A CA 1
ATOM 1374 C C . LEU A 1 178 ? -12.443 10.265 11.658 1.00 93.19 178 LEU A C 1
ATOM 1376 O O . LEU A 1 178 ? -13.632 9.967 11.763 1.00 93.19 178 LEU A O 1
ATOM 1380 N N . GLY A 1 179 ? -11.868 11.160 12.462 1.00 91.75 179 GLY A N 1
ATOM 1381 C CA . GLY A 1 179 ? -12.513 11.739 13.637 1.00 91.75 179 GLY A CA 1
ATOM 1382 C C . GLY A 1 179 ? -12.373 10.867 14.886 1.00 91.75 179 GLY A C 1
ATOM 1383 O O . GLY A 1 179 ? -11.495 10.007 14.971 1.00 91.75 179 GLY A O 1
ATOM 1384 N N . ASP A 1 180 ? -13.238 11.119 15.870 1.00 90.88 180 ASP A N 1
ATOM 1385 C CA . ASP A 1 180 ? -13.174 10.489 17.192 1.00 90.88 180 ASP A CA 1
ATOM 1386 C C . ASP A 1 180 ? -13.234 8.954 17.122 1.00 90.88 180 ASP A C 1
ATOM 1388 O O . ASP A 1 180 ? -13.962 8.365 16.317 1.00 90.88 180 ASP A O 1
ATOM 1392 N N . THR A 1 181 ? -12.481 8.303 18.008 1.00 93.00 181 THR A N 1
ATOM 1393 C CA . THR A 1 181 ? -12.472 6.844 18.132 1.00 93.00 181 THR A CA 1
ATOM 1394 C C . THR A 1 181 ? -13.804 6.309 18.676 1.00 93.00 181 THR A C 1
ATOM 1396 O O . THR A 1 181 ? -14.554 7.030 19.347 1.00 93.00 181 THR A O 1
ATOM 1399 N N . PRO A 1 182 ? -14.123 5.022 18.436 1.00 94.00 182 PRO A N 1
ATOM 1400 C CA . PRO A 1 182 ? -15.262 4.370 19.070 1.00 94.00 182 PRO A CA 1
ATOM 1401 C C . PRO A 1 182 ? -15.200 4.463 20.601 1.00 94.00 182 PRO A C 1
ATOM 1403 O O . PRO A 1 182 ? -14.138 4.329 21.208 1.00 94.00 182 PRO A O 1
ATOM 1406 N N . ALA A 1 183 ? -16.360 4.608 21.251 1.00 92.12 183 ALA A N 1
ATOM 1407 C CA . ALA A 1 183 ? -16.445 4.713 22.712 1.00 92.12 183 ALA A CA 1
ATOM 1408 C C . ALA A 1 183 ? -15.845 3.498 23.450 1.00 92.12 183 ALA A C 1
ATOM 1410 O O . ALA A 1 183 ? -15.339 3.638 24.562 1.00 92.12 183 ALA A O 1
ATOM 1411 N N . SER A 1 184 ? -15.861 2.320 22.817 1.00 92.19 184 SER A N 1
ATOM 1412 C CA . SER A 1 184 ? -15.231 1.089 23.312 1.00 92.19 184 SER A CA 1
ATOM 1413 C C . SER A 1 184 ? -13.716 1.219 23.505 1.00 92.19 184 SER A C 1
ATOM 1415 O O . SER A 1 184 ? -13.137 0.445 24.262 1.00 92.19 184 SER A O 1
ATOM 1417 N N . TRP A 1 185 ? -13.070 2.193 22.859 1.00 92.50 185 TRP A N 1
ATOM 1418 C CA . TRP A 1 185 ? -11.621 2.401 22.902 1.00 92.50 185 TRP A CA 1
ATOM 1419 C C . TRP A 1 185 ? -11.203 3.569 23.807 1.00 92.50 185 TRP A C 1
ATOM 1421 O O . TRP A 1 185 ? -10.018 3.889 23.882 1.00 92.50 185 TRP A O 1
ATOM 1431 N N . ALA A 1 186 ? -12.138 4.195 24.531 1.00 87.12 186 ALA A N 1
ATOM 1432 C CA . ALA A 1 186 ? -11.859 5.360 25.379 1.00 87.12 186 ALA A CA 1
ATOM 1433 C C . ALA A 1 186 ? -10.839 5.092 26.508 1.00 87.12 186 ALA A C 1
ATOM 1435 O O . ALA A 1 186 ? -10.246 6.032 27.027 1.00 87.12 186 ALA A O 1
ATOM 1436 N N . GLY A 1 187 ? -10.637 3.826 26.890 1.00 88.25 187 GLY A N 1
ATOM 1437 C CA . GLY A 1 187 ? -9.653 3.400 27.892 1.00 88.25 187 GLY A CA 1
ATOM 1438 C C . GLY A 1 187 ? -8.282 3.013 27.330 1.00 88.25 187 GLY A C 1
ATOM 1439 O O . GLY A 1 187 ? -7.493 2.424 28.061 1.00 88.25 187 GLY A O 1
ATOM 1440 N N . THR A 1 188 ? -8.011 3.270 26.048 1.00 93.38 188 THR A N 1
ATOM 1441 C CA . THR A 1 188 ? -6.711 2.958 25.433 1.00 93.38 188 THR A CA 1
ATOM 1442 C C . THR A 1 188 ? -5.617 3.846 26.016 1.00 93.38 188 THR A C 1
ATOM 1444 O O . THR A 1 188 ? -5.795 5.063 26.101 1.00 93.38 188 THR A O 1
ATOM 1447 N N . LEU A 1 189 ? -4.483 3.237 26.365 1.00 94.75 189 LEU A N 1
ATOM 1448 C CA . LEU A 1 189 ? -3.312 3.913 26.911 1.00 94.75 189 LEU A CA 1
ATOM 1449 C C . LEU A 1 189 ? -2.053 3.549 26.122 1.00 94.75 189 LEU A C 1
ATOM 1451 O O . LEU A 1 189 ? -1.920 2.412 25.662 1.00 94.75 189 LEU A O 1
ATOM 1455 N N . PHE A 1 190 ? -1.115 4.488 26.039 1.00 94.94 190 PHE A N 1
ATOM 1456 C CA . PHE A 1 190 ? 0.191 4.311 25.410 1.00 94.94 190 PHE A CA 1
ATOM 1457 C C . PHE A 1 190 ? 1.323 4.592 26.394 1.00 94.94 190 PHE A C 1
ATOM 1459 O O . PHE A 1 190 ? 1.221 5.509 27.205 1.00 94.94 190 PHE A O 1
ATOM 1466 N N . ASP A 1 191 ? 2.392 3.803 26.337 1.00 93.94 191 ASP A N 1
ATOM 1467 C CA . ASP A 1 191 ? 3.613 4.063 27.100 1.00 93.94 191 ASP A CA 1
ATOM 1468 C C . ASP A 1 191 ? 4.453 5.200 26.484 1.00 93.94 191 ASP A C 1
ATOM 1470 O O . ASP A 1 191 ? 4.069 5.838 25.501 1.00 93.94 191 ASP A O 1
ATOM 1474 N N . THR A 1 192 ? 5.625 5.465 27.066 1.00 92.69 192 THR A N 1
ATOM 1475 C CA . THR A 1 192 ? 6.539 6.524 26.610 1.00 92.69 192 THR A CA 1
ATOM 1476 C C . THR A 1 192 ? 7.118 6.290 25.216 1.00 92.69 192 THR A C 1
ATOM 1478 O O . THR A 1 192 ? 7.567 7.250 24.596 1.00 92.69 192 THR A O 1
ATOM 1481 N N . ASP A 1 193 ? 7.094 5.048 24.723 1.00 91.81 193 ASP A N 1
ATOM 1482 C CA . ASP A 1 193 ? 7.529 4.683 23.370 1.00 91.81 193 ASP A CA 1
ATOM 1483 C C . ASP A 1 193 ? 6.348 4.697 22.377 1.00 91.81 193 ASP A C 1
ATOM 1485 O O . ASP A 1 193 ? 6.486 4.295 21.219 1.00 91.81 193 ASP A O 1
ATOM 1489 N N . GLY A 1 194 ? 5.162 5.124 22.826 1.00 92.50 194 GLY A N 1
ATOM 1490 C CA . GLY A 1 194 ? 3.946 5.182 22.025 1.00 92.50 194 GLY A CA 1
ATOM 1491 C C . GLY A 1 194 ? 3.340 3.810 21.726 1.00 92.50 194 GLY A C 1
ATOM 1492 O O . GLY A 1 194 ? 2.576 3.687 20.767 1.00 92.50 194 GLY A O 1
ATOM 1493 N N . LYS A 1 195 ? 3.664 2.773 22.511 1.00 93.06 195 LYS A N 1
ATOM 1494 C CA . LYS A 1 195 ? 3.107 1.418 22.365 1.00 93.06 195 LYS A CA 1
ATOM 1495 C C . LYS A 1 195 ? 1.907 1.206 23.287 1.00 93.06 195 LYS A C 1
ATOM 1497 O O . LYS A 1 195 ? 1.888 1.745 24.392 1.00 93.06 195 LYS A O 1
ATOM 1502 N N . PRO A 1 196 ? 0.903 0.412 22.873 1.00 92.69 196 PRO A N 1
ATOM 1503 C CA . PRO A 1 196 ? -0.277 0.171 23.694 1.00 92.69 196 PRO A CA 1
ATOM 1504 C C . PRO A 1 196 ? 0.089 -0.557 24.997 1.00 92.69 196 PRO A C 1
ATOM 1506 O O . PRO A 1 196 ? 0.776 -1.581 24.983 1.00 92.69 196 PRO A O 1
ATOM 1509 N N . ILE A 1 197 ? -0.407 -0.054 26.129 1.00 93.44 197 ILE A N 1
ATOM 1510 C CA . ILE A 1 197 ? -0.136 -0.596 27.467 1.00 93.44 197 ILE A CA 1
ATOM 1511 C C . ILE A 1 197 ? -1.426 -0.707 28.289 1.00 93.44 197 ILE A C 1
ATOM 1513 O O . ILE A 1 197 ? -2.374 0.049 28.111 1.00 93.44 197 ILE A O 1
ATOM 1517 N N . LYS A 1 198 ? -1.481 -1.676 29.212 1.00 89.75 198 LYS A N 1
ATOM 1518 C CA . LYS A 1 198 ? -2.629 -1.876 30.123 1.00 89.75 198 LYS A CA 1
ATOM 1519 C C . LYS A 1 198 ? -2.447 -1.223 31.498 1.00 89.75 198 LYS A C 1
ATOM 1521 O O . LYS A 1 198 ? -3.396 -1.178 32.272 1.00 89.75 198 LYS A O 1
ATOM 1526 N N . ASP A 1 199 ? -1.232 -0.785 31.824 1.00 90.06 199 ASP A N 1
ATOM 1527 C CA . ASP A 1 199 ? -0.876 -0.198 33.117 1.00 90.06 199 ASP A CA 1
ATOM 1528 C C . ASP A 1 199 ? -1.253 1.297 33.145 1.00 90.06 199 ASP A C 1
ATOM 1530 O O . ASP A 1 199 ? -0.602 2.092 32.464 1.00 90.06 199 ASP A O 1
ATOM 1534 N N . PRO A 1 200 ? -2.260 1.708 33.940 1.00 88.50 200 PRO A N 1
ATOM 1535 C CA . PRO A 1 200 ? -2.705 3.098 34.008 1.00 88.50 200 PRO A CA 1
ATOM 1536 C C . PRO A 1 200 ? -1.715 4.037 34.698 1.00 88.50 200 PRO A C 1
ATOM 1538 O O . PRO A 1 200 ? -1.879 5.247 34.612 1.00 88.50 200 PRO A O 1
ATOM 1541 N N . VAL A 1 201 ? -0.705 3.515 35.401 1.00 90.31 201 VAL A N 1
ATOM 1542 C CA . VAL A 1 20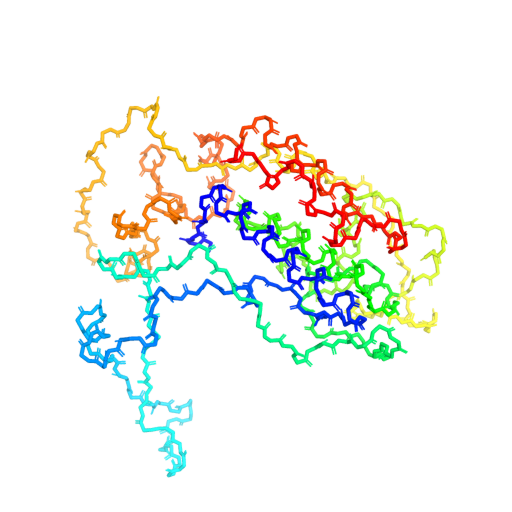1 ? 0.318 4.343 36.060 1.00 90.31 201 VAL A CA 1
ATOM 1543 C C . VAL A 1 201 ? 1.398 4.777 35.070 1.00 90.31 201 VAL A C 1
ATOM 1545 O O . VAL A 1 201 ? 2.039 5.806 35.267 1.00 90.31 201 VAL A O 1
ATOM 1548 N N . LYS A 1 202 ? 1.613 3.984 34.017 1.00 89.06 202 LYS A N 1
ATOM 1549 C CA . LYS A 1 202 ? 2.660 4.199 33.006 1.00 89.06 202 LYS A CA 1
ATOM 1550 C C . LYS A 1 202 ? 2.116 4.628 31.647 1.00 89.06 202 LYS A C 1
ATOM 1552 O O . LYS A 1 202 ? 2.907 4.846 30.735 1.00 89.06 202 LYS A O 1
ATOM 1557 N N . GLY A 1 203 ? 0.795 4.657 31.507 1.00 89.19 203 GLY A N 1
ATOM 1558 C CA . GLY A 1 203 ? 0.115 4.879 30.246 1.00 89.19 203 GLY A CA 1
ATOM 1559 C C . GLY A 1 203 ? -0.554 6.245 30.178 1.00 89.19 203 GLY A C 1
ATOM 1560 O O . GLY A 1 203 ? -1.247 6.645 31.111 1.00 89.19 203 GLY A O 1
ATOM 1561 N N . GLU A 1 204 ? -0.402 6.915 29.044 1.00 90.94 204 GLU A N 1
ATOM 1562 C CA . GLU A 1 204 ? -1.103 8.152 28.703 1.00 90.94 204 GLU A CA 1
ATOM 1563 C C . GLU A 1 204 ? -2.290 7.854 27.769 1.00 90.94 204 GLU A C 1
ATOM 1565 O O . GLU A 1 204 ? -2.175 7.004 26.880 1.00 90.94 204 GLU A O 1
ATOM 1570 N N . PRO A 1 205 ? -3.449 8.515 27.945 1.00 89.62 205 PRO A N 1
ATOM 1571 C CA . PRO A 1 205 ? -4.624 8.279 27.114 1.00 89.62 205 PRO A CA 1
ATOM 1572 C C . PRO A 1 205 ? -4.483 8.875 25.710 1.00 89.62 205 PRO A C 1
ATOM 1574 O O . PRO A 1 205 ? -3.706 9.799 25.472 1.00 89.62 205 PRO A O 1
ATOM 1577 N N . ILE A 1 206 ? -5.329 8.404 24.789 1.00 83.12 206 ILE A N 1
ATOM 1578 C CA . ILE A 1 206 ? -5.497 9.020 23.465 1.00 83.12 206 ILE A CA 1
ATOM 1579 C C . ILE A 1 206 ? -5.832 10.513 23.619 1.00 83.12 206 ILE A C 1
ATOM 1581 O O . ILE A 1 206 ? -6.854 10.884 24.205 1.00 83.12 206 ILE A O 1
ATOM 1585 N N . TRP A 1 207 ? -4.991 11.374 23.046 1.00 75.88 207 TRP A N 1
ATOM 1586 C CA . TRP A 1 207 ? -5.239 12.813 22.999 1.00 75.88 207 TRP A CA 1
ATOM 1587 C C . TRP A 1 207 ? -6.414 13.159 22.079 1.00 75.88 207 TRP A C 1
ATOM 1589 O O . TRP A 1 207 ? -6.669 12.502 21.069 1.00 75.88 207 TRP A O 1
ATOM 1599 N N . LYS A 1 208 ? -7.109 14.249 22.411 1.00 73.44 208 LYS A N 1
ATOM 1600 C CA . LYS A 1 208 ? -8.130 14.843 21.543 1.00 73.44 208 LYS A CA 1
ATOM 1601 C C . LYS A 1 208 ? -7.489 15.896 20.652 1.00 73.44 208 LYS A C 1
ATOM 1603 O O . LYS A 1 208 ? -6.790 16.776 21.150 1.00 73.44 208 LYS A O 1
ATOM 1608 N N . PHE A 1 209 ? -7.776 15.828 19.359 1.00 72.62 209 PHE A N 1
ATOM 1609 C CA . PHE A 1 209 ? -7.236 16.743 18.359 1.00 72.62 209 PHE A CA 1
ATOM 1610 C C . PHE A 1 209 ? -8.357 17.513 17.671 1.00 72.62 209 PHE A C 1
ATOM 1612 O O . PHE A 1 209 ? -9.465 17.009 17.496 1.00 72.62 209 PHE A O 1
ATOM 1619 N N . THR A 1 210 ? -8.061 18.752 17.290 1.00 70.19 210 THR A N 1
ATOM 1620 C CA . THR A 1 210 ? -8.992 19.630 16.568 1.00 70.19 210 THR A CA 1
ATOM 1621 C C . THR A 1 210 ? -8.692 19.706 15.078 1.00 70.19 210 THR A C 1
ATOM 1623 O O . THR A 1 210 ? -9.593 20.002 14.293 1.00 70.19 210 THR A O 1
ATOM 1626 N N . ASP A 1 211 ? -7.448 19.428 14.691 1.00 81.44 211 ASP A N 1
ATOM 1627 C CA . ASP A 1 211 ? -7.009 19.494 13.303 1.00 81.44 211 ASP A CA 1
ATOM 1628 C C . ASP A 1 211 ? -7.559 18.302 12.524 1.00 81.44 211 ASP A C 1
ATOM 1630 O O . ASP A 1 211 ? -7.537 17.165 12.998 1.00 81.44 211 ASP A O 1
ATOM 1634 N N . LYS A 1 212 ? -8.067 18.565 11.321 1.00 83.94 212 LYS A N 1
ATOM 1635 C CA . LYS A 1 212 ? -8.666 17.548 10.458 1.00 83.94 212 LYS A CA 1
ATOM 1636 C C . LYS A 1 212 ? -7.906 17.461 9.148 1.00 83.94 212 LYS A C 1
ATOM 1638 O O . LYS A 1 212 ? -7.568 18.482 8.556 1.00 83.94 212 LYS A O 1
ATOM 1643 N N . ARG A 1 213 ? -7.690 16.237 8.678 1.00 86.94 213 ARG A N 1
ATOM 1644 C CA . ARG A 1 213 ? -7.115 15.919 7.370 1.00 86.94 213 ARG A CA 1
ATOM 1645 C C . ARG A 1 213 ? -8.166 15.176 6.555 1.00 86.94 213 ARG A C 1
ATOM 1647 O O . ARG A 1 213 ? -8.541 14.058 6.885 1.00 86.94 213 ARG A O 1
ATOM 1654 N N . SER A 1 214 ? -8.675 15.793 5.497 1.00 90.56 214 SER A N 1
ATOM 1655 C CA . SER A 1 214 ? -9.714 15.173 4.674 1.00 90.56 214 SER A CA 1
ATOM 1656 C C . SER A 1 214 ? -9.107 14.156 3.707 1.00 90.56 214 SER A C 1
ATOM 1658 O O . SER A 1 214 ? -8.397 14.530 2.775 1.00 90.56 214 SER A O 1
ATOM 1660 N N . ILE A 1 215 ? -9.443 12.870 3.874 1.00 92.69 215 ILE A N 1
ATOM 1661 C CA . ILE A 1 215 ? -9.076 11.814 2.909 1.00 92.69 215 ILE A CA 1
ATOM 1662 C C . ILE A 1 215 ? -9.607 12.165 1.513 1.00 92.69 215 ILE A C 1
ATOM 1664 O O . ILE A 1 215 ? -8.927 11.941 0.515 1.00 92.69 215 ILE A O 1
ATOM 1668 N N . LYS A 1 216 ? -10.801 12.770 1.432 1.00 94.88 216 LYS A N 1
ATOM 1669 C CA . LYS A 1 216 ? -11.379 13.210 0.159 1.00 94.88 216 LYS A CA 1
ATOM 1670 C C . LYS A 1 216 ? -10.499 14.260 -0.513 1.00 94.88 216 LYS A C 1
ATOM 1672 O O . LYS A 1 216 ? -10.143 14.096 -1.670 1.00 94.88 216 LYS A O 1
ATOM 1677 N N . GLU A 1 217 ? -10.129 15.323 0.196 1.00 92.12 217 GLU A N 1
ATOM 1678 C CA . GLU A 1 217 ? -9.271 16.370 -0.381 1.00 92.12 217 GLU A CA 1
ATOM 1679 C C . GLU A 1 217 ? -7.917 15.803 -0.799 1.00 92.12 217 GLU A C 1
ATOM 1681 O O . GLU A 1 217 ? -7.417 16.142 -1.867 1.00 92.12 217 GLU A O 1
ATOM 1686 N N . TRP A 1 218 ? -7.364 14.884 -0.007 1.00 91.88 218 TRP A N 1
ATOM 1687 C CA . TRP A 1 218 ? -6.117 14.209 -0.338 1.00 91.88 218 TRP A CA 1
ATOM 1688 C C . TRP A 1 218 ? -6.223 13.421 -1.649 1.00 91.88 218 TRP A C 1
ATOM 1690 O O . TRP A 1 218 ? -5.400 13.605 -2.544 1.00 91.88 218 TRP A O 1
ATOM 1700 N N . VAL A 1 219 ? -7.278 12.612 -1.815 1.00 95.75 219 VAL A N 1
ATOM 1701 C CA . VAL A 1 219 ? -7.532 11.855 -3.052 1.00 95.75 219 VAL A CA 1
ATOM 1702 C C . VAL A 1 219 ? -7.640 12.790 -4.257 1.00 95.75 219 VAL A C 1
ATOM 1704 O O . VAL A 1 219 ? -7.001 12.545 -5.274 1.00 95.75 219 VAL A O 1
ATOM 1707 N N . TYR A 1 220 ? -8.372 13.899 -4.142 1.00 94.94 220 TYR A N 1
ATOM 1708 C CA . TYR A 1 220 ? -8.534 14.864 -5.240 1.00 94.94 220 TYR A CA 1
ATOM 1709 C C . TYR A 1 220 ? -7.250 15.661 -5.545 1.00 94.94 220 TYR A C 1
ATOM 1711 O O . TYR A 1 220 ? -7.136 16.261 -6.616 1.00 94.94 220 TYR A O 1
ATOM 1719 N N . ARG A 1 221 ? -6.262 15.656 -4.640 1.00 91.25 221 ARG A N 1
ATOM 1720 C CA . ARG A 1 221 ? -4.928 16.235 -4.865 1.00 91.25 221 ARG A CA 1
ATOM 1721 C C . ARG A 1 221 ? -3.947 15.250 -5.503 1.00 91.25 221 ARG A C 1
ATOM 1723 O O . ARG A 1 221 ? -2.836 15.663 -5.836 1.00 91.25 221 ARG A O 1
ATOM 1730 N N . ILE A 1 222 ? -4.322 13.997 -5.754 1.00 92.06 222 ILE A N 1
ATOM 1731 C CA . ILE A 1 222 ? -3.461 13.089 -6.518 1.00 92.06 222 ILE A CA 1
ATOM 1732 C C . ILE A 1 222 ? -3.224 13.684 -7.911 1.00 92.06 222 ILE A C 1
ATOM 1734 O O . ILE A 1 222 ? -4.156 14.092 -8.601 1.00 92.06 222 ILE A O 1
ATOM 1738 N N . TRP A 1 223 ? -1.961 13.766 -8.309 1.00 89.44 223 TRP A N 1
ATOM 1739 C CA . TRP A 1 223 ? -1.538 14.236 -9.626 1.00 89.44 223 TRP A CA 1
ATOM 1740 C C . TRP A 1 223 ? -1.185 13.057 -10.528 1.00 89.44 223 TRP A C 1
ATOM 1742 O O . TRP A 1 223 ? -0.805 11.984 -10.051 1.00 89.44 223 TRP A O 1
ATOM 1752 N N . ASP A 1 224 ? -1.290 13.271 -11.831 1.00 89.88 224 ASP A N 1
ATOM 1753 C CA . ASP A 1 224 ? -1.027 12.296 -12.877 1.00 89.88 224 ASP A CA 1
ATOM 1754 C C . ASP A 1 224 ? 0.104 12.732 -13.798 1.00 89.88 224 ASP A C 1
ATOM 1756 O O . ASP A 1 224 ? 0.520 13.892 -13.854 1.00 89.88 224 ASP A O 1
ATOM 1760 N N . ASN A 1 225 ? 0.614 11.751 -14.535 1.00 85.88 225 ASN A N 1
ATOM 1761 C CA . ASN A 1 225 ? 1.592 11.974 -15.578 1.00 85.88 225 ASN A CA 1
ATOM 1762 C C . ASN A 1 225 ? 0.978 12.881 -16.668 1.00 85.88 225 ASN A C 1
ATOM 1764 O O . ASN A 1 225 ? -0.069 12.529 -17.221 1.00 85.88 225 ASN A O 1
ATOM 1768 N N . PRO A 1 226 ? 1.592 14.027 -17.019 1.00 77.44 226 PRO A N 1
ATOM 1769 C CA . PRO A 1 226 ? 1.097 14.950 -18.039 1.00 77.44 226 PRO A CA 1
ATOM 1770 C C . PRO A 1 226 ? 1.242 14.362 -19.452 1.00 77.44 226 PRO A C 1
ATOM 1772 O O . PRO A 1 226 ? 2.078 14.779 -20.257 1.00 77.44 226 PRO A O 1
ATOM 1775 N N . ARG A 1 227 ? 0.416 13.370 -19.788 1.00 68.69 227 ARG A N 1
ATOM 1776 C CA . ARG A 1 227 ? 0.415 12.730 -21.104 1.00 68.69 227 ARG A CA 1
ATOM 1777 C C . ARG A 1 227 ? -0.337 13.594 -22.119 1.00 68.69 227 ARG A C 1
ATOM 1779 O O . ARG A 1 227 ? -1.539 13.480 -22.286 1.00 68.69 227 ARG A O 1
ATOM 1786 N N . SER A 1 228 ? 0.428 14.407 -22.850 1.00 49.59 228 SER A N 1
ATOM 1787 C CA . SER A 1 228 ? 0.114 14.899 -24.207 1.00 49.59 228 SER A CA 1
ATOM 1788 C C . SER A 1 228 ? -1.193 15.689 -24.378 1.00 49.59 228 SER A C 1
ATOM 1790 O O . SER A 1 228 ? -2.105 15.258 -25.076 1.00 49.59 228 SER A O 1
ATOM 1792 N N . GLY A 1 229 ? -1.241 16.899 -23.819 1.00 39.53 229 GLY A N 1
ATOM 1793 C CA . GLY A 1 229 ? -2.323 17.861 -24.083 1.00 39.53 229 GLY A CA 1
ATOM 1794 C C . GLY A 1 229 ? -1.954 19.342 -23.946 1.00 39.53 229 GLY A C 1
ATOM 1795 O O . GLY A 1 229 ? -2.804 20.195 -24.167 1.00 39.53 229 GLY A O 1
ATOM 1796 N N . ALA A 1 230 ? -0.701 19.676 -23.619 1.00 33.78 230 ALA A N 1
ATOM 1797 C CA . ALA A 1 230 ? -0.237 21.060 -23.548 1.00 33.78 230 ALA A CA 1
ATOM 1798 C C . ALA A 1 230 ? 1.254 21.153 -23.910 1.00 33.78 230 ALA A C 1
ATOM 1800 O O . ALA A 1 230 ? 2.134 21.036 -23.065 1.00 33.78 230 ALA A O 1
ATOM 1801 N N . GLY A 1 231 ? 1.537 21.335 -25.202 1.00 37.03 231 GLY A N 1
ATOM 1802 C CA . GLY A 1 231 ? 2.636 22.190 -25.662 1.00 37.03 231 GLY A CA 1
ATOM 1803 C C . GLY A 1 231 ? 4.033 22.026 -25.051 1.00 37.03 231 GLY A C 1
ATOM 1804 O O . GLY A 1 231 ? 4.709 23.035 -24.875 1.00 37.03 231 GLY A O 1
ATOM 1805 N N . LYS A 1 232 ? 4.528 20.810 -24.793 1.00 42.38 232 LYS A N 1
ATOM 1806 C CA . LYS A 1 232 ? 5.969 20.590 -24.596 1.00 42.38 232 LYS A CA 1
ATOM 1807 C C . LYS A 1 232 ? 6.519 19.690 -25.685 1.00 42.38 232 LYS A C 1
ATOM 1809 O O . LYS A 1 232 ? 6.433 18.470 -25.654 1.00 42.38 232 LYS A O 1
ATOM 1814 N N . SER A 1 233 ? 7.030 20.389 -26.692 1.00 33.59 233 SER A N 1
ATOM 1815 C CA . SER A 1 233 ? 8.179 20.031 -27.508 1.00 33.59 233 SER A CA 1
ATOM 1816 C C . SER A 1 233 ? 8.886 18.746 -27.068 1.00 33.59 233 SER A C 1
ATOM 1818 O O . SER A 1 233 ? 9.435 18.661 -25.974 1.00 33.59 233 SER A O 1
ATOM 1820 N N . THR A 1 234 ? 9.029 17.821 -28.006 1.00 35.75 234 THR A N 1
ATOM 1821 C CA . THR A 1 234 ? 10.057 16.774 -28.012 1.00 35.75 234 THR A CA 1
ATOM 1822 C C . THR A 1 234 ? 11.501 17.317 -27.900 1.00 35.75 234 THR A C 1
ATOM 1824 O O . THR A 1 234 ? 12.448 16.538 -27.945 1.00 35.75 234 THR A O 1
ATOM 1827 N N . LYS A 1 235 ? 11.710 18.631 -27.697 1.00 34.84 235 LYS A N 1
ATOM 1828 C CA . LYS A 1 235 ? 12.955 19.237 -27.194 1.00 34.84 235 LYS A CA 1
ATOM 1829 C C . LYS A 1 235 ? 12.967 19.320 -25.661 1.00 34.84 235 LYS A C 1
ATOM 1831 O O . LYS A 1 235 ? 12.985 20.410 -25.097 1.00 34.84 235 LYS A O 1
ATOM 1836 N N . ALA A 1 236 ? 13.011 18.182 -24.989 1.00 37.81 236 ALA A N 1
ATOM 1837 C CA . ALA A 1 236 ? 13.475 18.119 -23.604 1.00 37.81 236 ALA A CA 1
ATOM 1838 C C . ALA A 1 236 ? 14.525 17.017 -23.467 1.00 37.81 236 ALA A C 1
ATOM 1840 O O . ALA A 1 236 ? 14.393 16.129 -22.643 1.00 37.81 236 ALA A O 1
ATOM 1841 N N . LEU A 1 237 ? 15.546 17.045 -24.323 1.00 45.25 237 LEU A N 1
ATOM 1842 C CA . LEU A 1 237 ? 16.739 16.209 -24.186 1.00 45.25 237 LEU A CA 1
ATOM 1843 C C . LEU A 1 237 ? 17.948 16.997 -24.708 1.00 45.25 237 LEU A C 1
ATOM 1845 O O . LEU A 1 237 ? 18.567 16.635 -25.702 1.00 45.25 237 LEU A O 1
ATOM 1849 N N . ALA A 1 238 ? 18.254 18.129 -24.075 1.00 33.19 238 ALA A N 1
ATOM 1850 C CA . ALA A 1 238 ? 19.608 18.665 -24.117 1.00 33.19 238 ALA A CA 1
ATOM 1851 C C . ALA A 1 238 ? 20.229 18.361 -22.757 1.00 33.19 238 ALA A C 1
ATOM 1853 O O . ALA A 1 238 ? 19.883 18.978 -21.753 1.00 33.19 238 ALA A O 1
ATOM 1854 N N . VAL A 1 239 ? 21.093 17.349 -22.752 1.00 38.56 239 VAL A N 1
ATOM 1855 C CA . VAL A 1 239 ? 22.071 17.087 -21.699 1.00 38.56 239 VAL A CA 1
ATOM 1856 C C . VAL A 1 239 ? 22.843 18.388 -21.487 1.00 38.56 239 VAL A C 1
ATOM 1858 O O . VAL A 1 239 ? 23.576 18.808 -22.382 1.00 38.56 239 VAL A O 1
ATOM 1861 N N . SER A 1 240 ? 22.674 19.056 -20.346 1.00 37.16 240 SER A N 1
ATOM 1862 C CA . SER A 1 240 ? 23.687 20.018 -19.920 1.00 37.16 240 SER A CA 1
ATOM 1863 C C . SER A 1 240 ? 24.902 19.198 -19.501 1.00 37.16 240 SER A C 1
ATOM 1865 O O . SER A 1 240 ? 24.868 18.515 -18.481 1.00 37.16 240 SER A O 1
ATOM 1867 N N . GLN A 1 241 ? 25.945 19.212 -20.329 1.00 39.19 241 GLN A N 1
ATOM 1868 C CA . GLN A 1 241 ? 27.284 18.831 -19.899 1.00 39.19 241 GLN A CA 1
ATOM 1869 C C . GLN A 1 241 ? 27.764 19.919 -18.937 1.00 39.19 241 GLN A C 1
ATOM 1871 O O . GLN A 1 241 ? 28.315 20.922 -19.382 1.00 39.19 241 GLN A O 1
ATOM 1876 N N . ASP A 1 242 ? 27.498 19.758 -17.645 1.00 40.59 242 ASP A N 1
ATOM 1877 C CA . ASP A 1 242 ? 28.182 20.537 -16.619 1.00 40.59 242 ASP A CA 1
ATOM 1878 C C . ASP A 1 242 ? 28.743 19.572 -15.571 1.00 40.59 242 ASP A C 1
ATOM 1880 O O . ASP A 1 242 ? 28.021 18.777 -14.971 1.00 40.59 242 ASP A O 1
ATOM 1884 N N . ASN A 1 243 ? 30.071 19.557 -15.467 1.00 41.31 243 ASN A N 1
ATOM 1885 C CA . ASN A 1 243 ? 30.869 18.472 -14.892 1.00 41.31 243 ASN A CA 1
ATOM 1886 C C . ASN A 1 243 ? 31.073 18.655 -13.376 1.00 41.31 243 ASN A C 1
ATOM 1888 O O . ASN A 1 243 ? 32.203 18.839 -12.925 1.00 41.31 243 ASN A O 1
ATOM 1892 N N . GLY A 1 244 ? 29.991 18.639 -12.595 1.00 43.19 244 GLY A N 1
ATOM 1893 C CA . GLY A 1 244 ? 30.047 18.653 -11.127 1.00 43.19 244 GLY A CA 1
ATOM 1894 C C . GLY A 1 244 ? 29.751 17.279 -10.519 1.00 43.19 244 GLY A C 1
ATOM 1895 O O . GLY A 1 244 ? 28.758 16.653 -10.884 1.00 43.19 244 GLY A O 1
ATOM 1896 N N . GLU A 1 245 ? 30.581 16.823 -9.575 1.00 41.22 245 GLU A N 1
ATOM 1897 C CA . GLU A 1 245 ? 30.454 15.520 -8.889 1.00 41.22 245 GLU A CA 1
ATOM 1898 C C . GLU A 1 245 ? 29.114 15.362 -8.135 1.00 41.22 245 GLU A C 1
ATOM 1900 O O . GLU A 1 245 ? 28.556 14.266 -8.108 1.00 41.22 245 GLU A O 1
ATOM 1905 N N . ASP A 1 246 ? 28.516 16.463 -7.661 1.00 41.94 246 ASP A N 1
ATOM 1906 C CA . ASP A 1 246 ? 27.199 16.476 -7.000 1.00 41.94 246 ASP A CA 1
ATOM 1907 C C . ASP A 1 246 ? 26.012 16.184 -7.943 1.00 41.94 246 ASP A C 1
ATOM 1909 O O . ASP A 1 246 ? 24.918 15.872 -7.475 1.00 41.94 246 ASP A O 1
ATOM 1913 N N . GLN A 1 247 ? 26.177 16.249 -9.275 1.00 48.06 247 GLN A N 1
ATOM 1914 C CA . GLN A 1 247 ? 25.081 15.934 -10.206 1.00 48.06 247 GLN A CA 1
ATOM 1915 C C . GLN A 1 247 ? 24.906 14.434 -10.466 1.00 48.06 247 GLN A C 1
ATOM 1917 O O . GLN A 1 247 ? 23.827 14.043 -10.906 1.00 48.06 247 GLN A O 1
ATOM 1922 N N . ALA A 1 248 ? 25.914 13.588 -10.228 1.00 47.97 248 ALA A N 1
ATOM 1923 C CA . ALA A 1 248 ? 25.851 12.170 -10.600 1.00 47.97 248 ALA A CA 1
ATOM 1924 C C . ALA A 1 248 ? 24.724 11.416 -9.868 1.00 47.97 248 ALA A C 1
ATOM 1926 O O . ALA A 1 248 ? 24.003 10.643 -10.496 1.00 47.97 248 ALA A O 1
ATOM 1927 N N . MET A 1 249 ? 24.517 11.717 -8.580 1.00 47.56 249 MET A N 1
ATOM 1928 C CA . MET A 1 249 ? 23.427 11.157 -7.770 1.00 47.56 249 MET A CA 1
ATOM 1929 C C . MET A 1 249 ? 22.049 11.533 -8.338 1.00 47.56 249 MET A C 1
ATOM 1931 O O . MET A 1 249 ? 21.203 10.674 -8.566 1.00 47.56 249 MET A O 1
ATOM 1935 N N . TYR A 1 250 ? 21.851 12.809 -8.680 1.00 53.34 250 TYR A N 1
ATOM 1936 C CA . TYR A 1 250 ? 20.586 13.292 -9.243 1.00 53.34 250 TYR A CA 1
ATOM 1937 C C . TYR A 1 250 ? 20.380 12.918 -10.721 1.00 53.34 250 TYR A C 1
ATOM 1939 O O . TYR A 1 250 ? 19.261 13.006 -11.232 1.00 53.34 250 TYR A O 1
ATOM 1947 N N . TRP A 1 251 ? 21.438 12.540 -11.446 1.00 57.12 251 TRP A N 1
ATOM 1948 C CA . TRP A 1 251 ? 21.360 12.164 -12.861 1.00 57.12 251 TRP A CA 1
ATOM 1949 C C . TRP A 1 251 ? 20.586 10.861 -13.071 1.00 57.12 251 TRP A C 1
ATOM 1951 O O . TRP A 1 251 ? 19.784 10.778 -14.005 1.00 57.12 251 TRP A O 1
ATOM 1961 N N . GLU A 1 252 ? 20.793 9.859 -12.214 1.00 62.44 252 GLU A N 1
ATOM 1962 C CA . GLU A 1 252 ? 20.067 8.587 -12.309 1.00 62.44 252 GLU A CA 1
ATOM 1963 C C . GLU A 1 252 ? 18.579 8.760 -11.976 1.00 62.44 252 GLU A C 1
ATOM 1965 O O . GLU A 1 252 ? 17.722 8.253 -12.703 1.00 62.44 252 GLU A O 1
ATOM 1970 N N . GLU A 1 253 ? 18.256 9.570 -10.966 1.00 63.75 253 GLU A N 1
ATOM 1971 C CA . GLU A 1 253 ? 16.876 9.864 -10.558 1.00 63.75 253 GLU A CA 1
ATOM 1972 C C . GLU A 1 253 ? 16.072 10.608 -11.635 1.00 63.75 253 GLU A C 1
ATOM 1974 O O . GLU A 1 253 ? 14.850 10.470 -11.712 1.00 63.75 253 GLU A O 1
ATOM 1979 N N . ARG A 1 254 ? 16.740 11.376 -12.505 1.00 72.75 254 ARG A N 1
ATOM 1980 C CA . ARG A 1 254 ? 16.110 12.164 -13.584 1.00 72.75 254 ARG A CA 1
ATOM 1981 C C . ARG A 1 254 ? 16.027 11.416 -14.915 1.00 72.75 254 ARG A C 1
ATOM 1983 O O . ARG A 1 254 ? 15.465 11.935 -15.884 1.00 72.75 254 ARG A O 1
ATOM 1990 N N . LYS A 1 255 ? 16.577 10.203 -15.001 1.00 78.25 255 LYS A N 1
ATOM 1991 C CA . LYS A 1 255 ? 16.606 9.427 -16.243 1.00 78.25 255 LYS A CA 1
ATOM 1992 C C . LYS A 1 255 ? 15.242 8.801 -16.525 1.00 78.25 255 LYS A C 1
ATOM 1994 O O . LYS A 1 255 ? 14.728 7.997 -15.751 1.00 78.25 255 LYS A O 1
ATOM 1999 N N . LEU A 1 256 ? 14.670 9.125 -17.684 1.00 83.12 256 LEU A N 1
ATOM 2000 C CA . LEU A 1 256 ? 13.458 8.464 -18.166 1.00 83.12 256 LEU A CA 1
ATOM 2001 C C . LEU A 1 256 ? 13.680 6.956 -18.304 1.00 83.12 256 LEU A C 1
ATOM 2003 O O . LEU A 1 256 ? 14.741 6.508 -18.746 1.00 83.12 256 LEU A O 1
ATOM 2007 N N . TYR A 1 257 ? 12.638 6.186 -18.005 1.00 87.88 257 TYR A N 1
ATOM 2008 C CA . TYR A 1 257 ? 12.631 4.763 -18.315 1.00 87.88 257 TYR A CA 1
ATOM 2009 C C . TYR A 1 257 ? 12.806 4.508 -19.819 1.00 87.88 257 TYR A C 1
ATOM 2011 O O . TYR A 1 257 ? 12.426 5.358 -20.635 1.00 87.88 257 TYR A O 1
ATOM 2019 N N . PRO A 1 258 ? 13.323 3.334 -20.215 1.00 90.38 258 PRO A N 1
ATOM 2020 C CA . PRO A 1 258 ? 13.205 2.837 -21.579 1.00 90.38 258 PRO A CA 1
ATOM 2021 C C . PRO A 1 258 ? 11.761 2.925 -22.096 1.00 90.38 258 PRO A C 1
ATOM 2023 O O . PRO A 1 258 ? 10.796 2.732 -21.354 1.00 90.38 258 PRO A O 1
ATOM 2026 N N . ARG A 1 259 ? 11.598 3.218 -23.395 1.00 89.62 259 ARG A N 1
ATOM 2027 C CA . ARG A 1 259 ? 10.277 3.463 -24.013 1.00 89.62 259 ARG A CA 1
ATOM 2028 C C . ARG A 1 259 ? 9.292 2.311 -23.832 1.00 89.62 259 ARG A C 1
ATOM 2030 O O . ARG A 1 259 ? 8.093 2.560 -23.742 1.00 89.62 259 ARG A O 1
ATOM 2037 N N . CYS A 1 260 ? 9.787 1.076 -23.771 1.00 91.31 260 CYS A N 1
ATOM 2038 C CA . CYS A 1 260 ? 8.967 -0.110 -23.536 1.00 91.31 260 CYS A CA 1
ATOM 2039 C C . CYS A 1 260 ? 8.199 -0.031 -22.207 1.00 91.31 260 CYS A C 1
ATOM 2041 O O . CYS A 1 260 ? 7.075 -0.510 -22.138 1.00 91.31 260 CYS A O 1
ATOM 2043 N N . PHE A 1 261 ? 8.726 0.667 -21.198 1.00 93.00 261 PHE A N 1
ATOM 2044 C CA . PHE A 1 261 ? 8.108 0.799 -19.879 1.00 93.00 261 PHE A CA 1
ATOM 2045 C C . PHE A 1 261 ? 7.205 2.014 -19.714 1.00 93.00 261 PHE A C 1
ATOM 2047 O O . PHE A 1 261 ? 6.458 2.066 -18.740 1.00 93.00 261 PHE A O 1
ATOM 2054 N N . TRP A 1 262 ? 7.217 2.974 -20.647 1.00 90.75 262 TRP A N 1
ATOM 2055 C CA . TRP A 1 262 ? 6.464 4.220 -20.482 1.00 90.75 262 TRP A CA 1
ATOM 2056 C C . TRP A 1 262 ? 4.992 3.962 -20.209 1.00 90.75 262 TRP A C 1
ATOM 2058 O O . TRP A 1 262 ? 4.419 4.615 -19.362 1.00 90.75 262 TRP A O 1
ATOM 2068 N N . HIS A 1 263 ? 4.368 2.973 -20.841 1.00 90.81 263 HIS A N 1
ATOM 2069 C CA . HIS A 1 263 ? 2.953 2.668 -20.624 1.00 90.81 263 HIS A CA 1
ATOM 2070 C C . HIS A 1 263 ? 2.602 2.125 -19.218 1.00 90.81 263 HIS A C 1
ATOM 2072 O O . HIS A 1 263 ? 1.416 2.050 -18.898 1.00 90.81 263 HIS A O 1
ATOM 2078 N N . LYS A 1 264 ? 3.601 1.783 -18.393 1.00 93.56 264 LYS A N 1
ATOM 2079 C CA . LYS A 1 264 ? 3.459 1.214 -17.040 1.00 93.56 264 LYS A CA 1
ATOM 2080 C C . LYS A 1 264 ? 4.044 2.090 -15.950 1.00 93.56 264 LYS A C 1
ATOM 2082 O O . LYS A 1 264 ? 3.448 2.192 -14.885 1.00 93.56 264 LYS A O 1
ATOM 2087 N N . PHE A 1 265 ? 5.203 2.684 -16.214 1.00 92.62 265 PHE A N 1
ATOM 2088 C CA . PHE A 1 265 ? 6.022 3.362 -15.223 1.00 92.62 265 PHE A CA 1
ATOM 2089 C C . PHE A 1 265 ? 6.439 4.738 -15.718 1.00 92.62 265 PHE A C 1
ATOM 2091 O O . PHE A 1 265 ? 6.717 4.951 -16.901 1.00 92.62 265 PHE A O 1
ATOM 2098 N N . TRP A 1 266 ? 6.555 5.668 -14.785 1.00 89.31 266 TRP A N 1
ATOM 2099 C CA . TRP A 1 266 ? 7.059 7.005 -15.038 1.00 89.31 266 TRP A CA 1
ATOM 2100 C C . TRP A 1 266 ? 7.785 7.536 -13.807 1.00 89.31 266 TRP A C 1
ATOM 2102 O O . TRP A 1 266 ? 7.583 7.057 -12.693 1.00 89.31 266 TRP A O 1
ATOM 2112 N N . ARG A 1 267 ? 8.671 8.510 -14.019 1.00 86.62 267 ARG A N 1
ATOM 2113 C CA . ARG A 1 267 ? 9.449 9.136 -12.950 1.00 86.62 267 ARG A CA 1
ATOM 2114 C C . ARG A 1 267 ? 8.994 10.577 -12.772 1.00 86.62 267 ARG A C 1
ATOM 2116 O O . ARG A 1 267 ? 9.199 11.368 -13.694 1.00 86.62 267 ARG A O 1
ATOM 2123 N N . PRO A 1 268 ? 8.397 10.936 -11.629 1.00 82.56 268 PRO A N 1
ATOM 2124 C CA . PRO A 1 268 ? 8.046 12.323 -11.342 1.00 82.56 268 PRO A CA 1
ATOM 2125 C C . PRO A 1 268 ? 9.244 13.267 -11.443 1.00 82.56 268 PRO A C 1
ATOM 2127 O O . PRO A 1 268 ? 9.157 14.304 -12.089 1.00 82.56 268 PRO A O 1
ATOM 2130 N N . THR A 1 269 ? 10.390 12.849 -10.911 1.00 79.88 269 THR A N 1
ATOM 2131 C CA . THR A 1 269 ? 11.667 13.581 -10.920 1.00 79.88 269 THR A CA 1
ATOM 2132 C C . THR A 1 269 ? 12.219 13.867 -12.321 1.00 79.88 269 THR A C 1
ATOM 2134 O O . THR A 1 269 ? 13.017 14.783 -12.512 1.00 79.88 269 THR A O 1
ATOM 2137 N N . ALA A 1 270 ? 11.774 13.122 -13.338 1.00 79.88 270 ALA A N 1
ATOM 2138 C CA . ALA A 1 270 ? 12.127 13.370 -14.735 1.00 79.88 270 ALA A CA 1
ATOM 2139 C C . ALA A 1 270 ? 11.233 14.435 -15.407 1.00 79.88 270 ALA A C 1
ATOM 2141 O O . ALA A 1 270 ? 11.467 14.800 -16.562 1.00 79.88 270 ALA A O 1
ATOM 2142 N N . ILE A 1 271 ? 10.199 14.935 -14.721 1.00 77.88 271 ILE A N 1
ATOM 2143 C CA . ILE A 1 271 ? 9.304 15.969 -15.243 1.00 77.88 271 ILE A CA 1
ATOM 2144 C C . ILE A 1 271 ? 9.892 17.348 -14.975 1.00 77.88 271 ILE A C 1
ATOM 2146 O O . ILE A 1 271 ? 10.312 17.678 -13.868 1.00 77.88 271 ILE A O 1
ATOM 2150 N N . LYS A 1 272 ? 9.854 18.179 -16.018 1.00 75.12 272 LYS A N 1
ATOM 2151 C CA . LYS A 1 272 ? 10.275 19.575 -15.980 1.00 75.12 272 LYS A CA 1
ATOM 2152 C C . LYS A 1 272 ? 9.059 20.498 -16.063 1.00 75.12 272 LYS A C 1
ATOM 2154 O O . LYS A 1 272 ? 8.294 20.440 -17.035 1.00 75.12 272 LYS A O 1
ATOM 2159 N N . VAL A 1 273 ? 8.893 21.382 -15.085 1.00 70.56 273 VAL A N 1
ATOM 2160 C CA . VAL A 1 273 ? 7.843 22.410 -15.018 1.00 70.56 273 VAL A CA 1
ATOM 2161 C C . VAL A 1 273 ? 8.521 23.778 -15.150 1.00 70.56 273 VAL A C 1
ATOM 2163 O O . VAL A 1 273 ? 9.419 24.113 -14.388 1.00 70.56 273 VAL A O 1
ATOM 2166 N N . GLY A 1 274 ? 8.174 24.547 -16.190 1.00 73.25 274 GLY A N 1
ATOM 2167 C CA . GLY A 1 274 ? 9.008 25.680 -16.618 1.00 73.25 274 GLY A CA 1
ATOM 2168 C C . GLY A 1 274 ? 10.451 25.241 -16.903 1.00 73.25 274 GLY A C 1
ATOM 2169 O O . GLY A 1 274 ? 10.663 24.369 -17.753 1.00 73.25 274 GLY A O 1
ATOM 2170 N N . ASP A 1 275 ? 11.405 25.817 -16.161 1.00 71.06 275 ASP A N 1
ATOM 2171 C CA . ASP A 1 275 ? 12.830 25.475 -16.215 1.00 71.06 275 ASP A CA 1
ATOM 2172 C C . ASP A 1 275 ? 13.354 24.589 -15.066 1.00 71.06 275 ASP A C 1
ATOM 2174 O O . ASP A 1 275 ? 14.537 24.251 -15.051 1.00 71.06 275 ASP A O 1
ATOM 2178 N N . VAL A 1 276 ? 12.471 24.130 -14.176 1.00 71.25 276 VAL A N 1
ATOM 2179 C CA . VAL A 1 276 ? 12.826 23.406 -12.944 1.00 71.25 276 VAL A CA 1
ATOM 2180 C C . VAL A 1 276 ? 12.377 21.943 -13.029 1.00 71.25 276 VAL A C 1
ATOM 2182 O O . VAL A 1 276 ? 11.294 21.649 -13.545 1.00 71.25 276 VAL A O 1
ATOM 2185 N N . TYR A 1 277 ? 13.223 21.018 -12.574 1.00 70.56 277 TYR A N 1
ATOM 2186 C CA . TYR A 1 277 ? 12.860 19.605 -12.420 1.00 70.56 277 TYR A CA 1
ATOM 2187 C C . TYR A 1 277 ? 12.129 19.403 -11.097 1.00 70.56 277 TYR A C 1
ATOM 2189 O O . TYR A 1 277 ? 12.422 20.086 -10.124 1.00 70.56 277 TYR A O 1
ATOM 2197 N N . LEU A 1 278 ? 11.206 18.447 -11.041 1.00 69.38 278 LEU A N 1
ATOM 2198 C CA . LEU A 1 278 ? 10.665 18.025 -9.752 1.00 69.38 278 LEU A CA 1
ATOM 2199 C C . LEU A 1 278 ? 11.775 17.322 -8.956 1.00 69.38 278 LEU A C 1
ATOM 2201 O O . LEU A 1 278 ? 12.434 16.424 -9.480 1.00 69.38 278 LEU A O 1
ATOM 2205 N N . HIS A 1 279 ? 12.006 17.745 -7.714 1.00 62.34 279 HIS A N 1
ATOM 2206 C CA . HIS A 1 279 ? 13.059 17.194 -6.851 1.00 62.34 279 HIS A CA 1
ATOM 2207 C C . HIS A 1 279 ? 12.508 16.258 -5.766 1.00 62.34 279 HIS A C 1
ATOM 2209 O O . HIS A 1 279 ? 13.265 15.488 -5.185 1.00 62.34 279 HIS A O 1
ATOM 2215 N N . GLY A 1 280 ? 11.190 16.257 -5.552 1.00 59.97 280 GLY A N 1
ATOM 2216 C CA . GLY A 1 280 ? 10.512 15.409 -4.578 1.00 59.97 280 GLY A CA 1
ATOM 2217 C C . GLY A 1 280 ? 9.146 15.982 -4.213 1.00 59.97 280 GLY A C 1
ATOM 2218 O O . GLY A 1 280 ? 8.535 16.679 -5.020 1.00 59.97 280 GLY A O 1
ATOM 2219 N N . TYR A 1 281 ? 8.669 15.683 -3.006 1.00 57.34 281 TYR A N 1
ATOM 2220 C CA . TYR A 1 281 ? 7.524 16.356 -2.386 1.00 57.34 281 TYR A CA 1
ATOM 2221 C C . TYR A 1 281 ? 8.064 17.271 -1.272 1.00 57.34 281 TYR A C 1
ATOM 2223 O O . TYR A 1 281 ? 7.962 16.951 -0.091 1.00 57.34 281 TYR A O 1
ATOM 2231 N N . ASP A 1 282 ? 8.743 18.350 -1.663 1.00 58.81 282 ASP A N 1
ATOM 2232 C CA . ASP A 1 282 ? 9.122 19.458 -0.781 1.00 58.81 282 ASP A CA 1
ATOM 2233 C C . ASP A 1 282 ? 8.258 20.698 -1.080 1.00 58.81 282 ASP A C 1
ATOM 2235 O O . ASP A 1 282 ? 7.577 20.758 -2.106 1.00 58.81 282 ASP A O 1
ATOM 2239 N N . ASP A 1 283 ? 8.276 21.694 -0.188 1.00 55.44 283 ASP A N 1
ATOM 2240 C CA . ASP A 1 283 ? 7.452 22.909 -0.311 1.00 55.44 283 ASP A CA 1
ATOM 2241 C C . ASP A 1 283 ? 7.683 23.663 -1.643 1.00 55.44 283 ASP A C 1
ATOM 2243 O O . ASP A 1 283 ? 6.788 24.339 -2.160 1.00 55.44 283 ASP A O 1
ATOM 2247 N N . GLU A 1 284 ? 8.881 23.550 -2.233 1.00 57.94 284 GLU A N 1
ATOM 2248 C CA . GLU A 1 284 ? 9.198 24.126 -3.546 1.00 57.94 284 GLU A CA 1
ATOM 2249 C C . GLU A 1 284 ? 8.568 23.321 -4.693 1.00 57.94 284 GLU A C 1
ATOM 2251 O O . GLU A 1 284 ? 8.041 23.898 -5.653 1.00 57.94 284 GLU A O 1
ATOM 2256 N N . SER A 1 285 ? 8.563 21.993 -4.577 1.00 62.72 285 SER A N 1
ATOM 2257 C CA . SER A 1 285 ? 7.939 21.075 -5.524 1.00 62.72 285 SER A CA 1
ATOM 2258 C C . SER A 1 285 ? 6.416 21.118 -5.452 1.00 62.72 285 SER A C 1
ATOM 2260 O O . SER A 1 285 ? 5.781 20.951 -6.489 1.00 62.72 285 SER A O 1
ATOM 2262 N N . ASP A 1 286 ? 5.811 21.418 -4.300 1.00 66.44 286 ASP A N 1
ATOM 2263 C CA . ASP A 1 286 ? 4.353 21.519 -4.145 1.00 66.44 286 ASP A CA 1
ATOM 2264 C C . ASP A 1 286 ? 3.733 22.498 -5.155 1.00 66.44 286 ASP A C 1
ATOM 2266 O O . ASP A 1 286 ? 2.796 22.141 -5.874 1.00 66.44 286 ASP A O 1
ATOM 2270 N N . ASN A 1 287 ? 4.325 23.686 -5.320 1.00 67.38 287 ASN A N 1
ATOM 2271 C CA . ASN A 1 287 ? 3.881 24.681 -6.307 1.00 67.38 287 ASN A CA 1
ATOM 2272 C C . ASN A 1 287 ? 4.041 24.204 -7.765 1.00 67.38 287 ASN A C 1
ATOM 2274 O O . ASN A 1 287 ? 3.310 24.632 -8.664 1.00 67.38 287 ASN A O 1
ATOM 2278 N N . LEU A 1 288 ? 5.015 23.331 -8.033 1.00 69.81 288 LEU A N 1
ATOM 2279 C CA . LEU A 1 288 ? 5.235 22.747 -9.359 1.00 69.81 288 LEU A CA 1
ATOM 2280 C C . LEU A 1 288 ? 4.274 21.577 -9.618 1.00 69.81 288 LEU A C 1
ATOM 2282 O O . LEU A 1 288 ? 3.779 21.431 -10.738 1.00 69.81 288 LEU A O 1
ATOM 2286 N N . LEU A 1 289 ? 3.961 20.786 -8.589 1.00 73.69 289 LEU A N 1
ATOM 2287 C CA . LEU A 1 289 ? 2.998 19.685 -8.630 1.00 73.69 289 LEU A CA 1
ATOM 2288 C C . LEU A 1 289 ? 1.575 20.182 -8.902 1.00 73.69 289 LEU A C 1
ATOM 2290 O O . LEU A 1 289 ? 0.812 19.493 -9.578 1.00 73.69 289 LEU A O 1
ATOM 2294 N N . GLU A 1 290 ? 1.218 21.393 -8.459 1.00 75.94 290 GLU A N 1
ATOM 2295 C CA . GLU A 1 290 ? -0.074 22.015 -8.789 1.00 75.94 290 GLU A CA 1
ATOM 2296 C C . GLU A 1 290 ? -0.291 22.240 -10.293 1.00 75.94 290 GLU A C 1
ATOM 2298 O O . GLU A 1 290 ? -1.435 22.364 -10.732 1.00 75.94 290 GLU A O 1
ATOM 2303 N N . GLN A 1 291 ? 0.779 22.253 -11.093 1.00 77.88 291 GLN A N 1
ATOM 2304 C CA . GLN A 1 291 ? 0.706 22.421 -12.548 1.00 77.88 291 GLN A CA 1
ATOM 2305 C C . GLN A 1 291 ? 0.502 21.097 -13.299 1.00 77.88 291 GLN A C 1
ATOM 2307 O O . GLN A 1 291 ? 0.302 21.104 -14.517 1.00 77.88 291 GLN A O 1
ATOM 2312 N N . LEU A 1 292 ? 0.575 19.959 -12.605 1.00 83.25 292 LEU A N 1
ATOM 2313 C CA . LEU A 1 292 ? 0.314 18.648 -13.188 1.00 83.25 292 LEU A CA 1
ATOM 2314 C C . LEU A 1 292 ? -1.193 18.381 -13.266 1.00 83.25 292 LEU A C 1
ATOM 2316 O O . LEU A 1 292 ? -1.957 18.889 -12.439 1.00 83.25 292 LEU A O 1
ATOM 2320 N N . PRO A 1 293 ? -1.654 17.575 -14.243 1.00 89.00 293 PRO A N 1
ATOM 2321 C CA . PRO A 1 293 ? -3.047 17.157 -14.258 1.00 89.00 293 PRO A CA 1
ATOM 2322 C C . PRO A 1 293 ? -3.375 16.434 -12.952 1.00 89.00 293 PRO A C 1
ATOM 2324 O O . PRO A 1 293 ? -2.586 15.629 -12.460 1.00 89.00 293 PRO A O 1
ATOM 2327 N N . ARG A 1 294 ? -4.542 16.727 -12.386 1.00 91.69 294 ARG A N 1
ATOM 2328 C CA . ARG A 1 294 ? -5.074 15.973 -11.250 1.00 91.69 294 ARG A CA 1
ATOM 2329 C C . ARG A 1 294 ? -5.712 14.676 -11.740 1.00 91.69 294 ARG A C 1
ATOM 2331 O O . ARG A 1 294 ? -6.065 14.557 -12.914 1.00 91.69 294 ARG A O 1
ATOM 2338 N N . ILE A 1 295 ? -5.879 13.742 -10.813 1.00 94.94 295 ILE A N 1
ATOM 2339 C CA . ILE A 1 295 ? -6.705 12.549 -10.985 1.00 94.94 295 ILE A CA 1
ATOM 2340 C C . ILE A 1 295 ? -8.075 12.928 -11.591 1.00 94.94 295 ILE A C 1
ATOM 2342 O O . ILE A 1 295 ? -8.668 13.932 -11.176 1.00 94.94 295 ILE A O 1
ATOM 2346 N N . PRO A 1 296 ? -8.601 12.165 -12.568 1.00 95.56 296 PRO A N 1
ATOM 2347 C CA . PRO A 1 296 ? -9.935 12.410 -13.106 1.00 95.56 296 PRO A CA 1
ATOM 2348 C C . PRO A 1 296 ? -11.008 12.375 -12.011 1.00 95.56 296 PRO A C 1
ATOM 2350 O O . PRO A 1 296 ? -10.967 11.520 -11.129 1.00 95.56 296 PRO A O 1
ATOM 2353 N N . GLU A 1 297 ? -11.996 13.272 -12.082 1.00 96.56 297 GLU A N 1
ATOM 2354 C CA . GLU A 1 297 ? -13.034 13.414 -11.046 1.00 96.56 297 GLU A CA 1
ATOM 2355 C C . GLU A 1 297 ? -13.809 12.111 -10.787 1.00 96.56 297 GLU A C 1
ATOM 2357 O O . GLU A 1 297 ? -14.088 11.766 -9.637 1.00 96.56 297 GLU A O 1
ATOM 2362 N N . GLU A 1 298 ? -14.115 11.361 -11.847 1.00 97.31 298 GLU A N 1
ATOM 2363 C CA . GLU A 1 298 ? -14.769 10.053 -11.759 1.00 97.31 298 GLU A CA 1
ATOM 2364 C C . GLU A 1 298 ? -13.909 9.045 -10.982 1.00 97.31 298 GLU A C 1
ATOM 2366 O O . GLU A 1 298 ? -14.395 8.392 -10.056 1.00 97.31 298 GLU A O 1
ATOM 2371 N N . GLU A 1 299 ? -12.610 8.972 -11.292 1.00 97.88 299 GLU A N 1
ATOM 2372 C CA . GLU A 1 299 ? -11.682 8.082 -10.593 1.00 97.88 299 GLU A CA 1
ATOM 2373 C C . GLU A 1 299 ? -11.511 8.501 -9.131 1.00 97.88 299 GLU A C 1
ATOM 2375 O O . GLU A 1 299 ? -11.557 7.653 -8.244 1.00 97.88 299 GLU A O 1
ATOM 2380 N N . ALA A 1 300 ? -11.359 9.800 -8.863 1.00 98.19 300 ALA A N 1
ATOM 2381 C CA . ALA A 1 300 ? -11.231 10.336 -7.512 1.00 98.19 300 ALA A CA 1
ATOM 2382 C C . ALA A 1 300 ? -12.463 10.019 -6.653 1.00 98.19 300 ALA A C 1
ATOM 2384 O O . ALA A 1 300 ? -12.333 9.650 -5.485 1.00 98.19 300 ALA A O 1
ATOM 2385 N N . THR A 1 301 ? -13.657 10.115 -7.244 1.00 98.56 301 THR A N 1
ATOM 2386 C CA . THR A 1 301 ? -14.922 9.784 -6.579 1.00 98.56 301 THR A CA 1
ATOM 2387 C C . THR A 1 301 ? -14.963 8.307 -6.194 1.00 98.56 301 THR A C 1
ATOM 2389 O O . THR A 1 301 ? -15.239 7.986 -5.038 1.00 98.56 301 THR A O 1
ATOM 2392 N N . LEU A 1 302 ? -14.636 7.412 -7.130 1.00 98.69 302 LEU A N 1
ATOM 2393 C CA . LEU A 1 302 ? -14.627 5.968 -6.889 1.00 98.69 302 LEU A CA 1
ATOM 2394 C C . LEU A 1 302 ? -13.506 5.534 -5.936 1.00 98.69 302 LEU A C 1
ATOM 2396 O O . LEU A 1 302 ? -13.721 4.659 -5.103 1.00 98.69 302 LEU A O 1
ATOM 2400 N N . LEU A 1 303 ? -12.327 6.152 -6.011 1.00 98.62 303 LEU A N 1
ATOM 2401 C CA . LEU A 1 303 ? -11.225 5.871 -5.093 1.00 98.62 303 LEU A CA 1
ATOM 2402 C C . LEU A 1 303 ? -11.570 6.307 -3.668 1.00 98.62 303 LEU A C 1
ATOM 2404 O O . LEU A 1 303 ? -11.356 5.555 -2.722 1.00 98.62 303 LEU A O 1
ATOM 2408 N N . TYR A 1 304 ? -12.138 7.501 -3.500 1.00 98.50 304 TYR A N 1
ATOM 2409 C CA . TYR A 1 304 ? -12.606 7.951 -2.193 1.00 98.50 304 TYR A CA 1
ATOM 2410 C C . TYR A 1 304 ? -13.695 7.024 -1.636 1.00 98.50 304 TYR A C 1
ATOM 2412 O O . TYR A 1 304 ? -13.630 6.634 -0.471 1.00 98.50 304 TYR A O 1
ATOM 2420 N N . ASP A 1 305 ? -14.658 6.625 -2.469 1.00 98.69 305 ASP A N 1
ATOM 2421 C CA . ASP A 1 305 ? -15.721 5.694 -2.090 1.00 98.69 305 ASP A CA 1
ATOM 2422 C C . ASP A 1 305 ? -15.164 4.324 -1.655 1.00 98.69 305 ASP A C 1
ATOM 2424 O O . ASP A 1 305 ? -15.573 3.799 -0.617 1.00 98.69 305 ASP A O 1
ATOM 2428 N N . LEU A 1 306 ? -14.172 3.786 -2.374 1.00 98.69 306 LEU A N 1
ATOM 2429 C CA . LEU A 1 306 ? -13.445 2.563 -2.013 1.00 98.69 306 LEU A CA 1
ATOM 2430 C C . LEU A 1 306 ? -12.776 2.696 -0.638 1.00 98.69 306 LEU A C 1
ATOM 2432 O O . LEU A 1 306 ? -13.009 1.889 0.262 1.00 98.69 306 LEU A O 1
ATOM 2436 N N . LEU A 1 307 ? -11.964 3.741 -0.462 1.00 98.44 307 LEU A N 1
ATOM 2437 C CA . LEU A 1 307 ? -11.191 3.973 0.758 1.00 98.44 307 LEU A CA 1
ATOM 2438 C C . LEU A 1 307 ? -12.090 4.246 1.963 1.00 98.44 307 LEU A C 1
ATOM 2440 O O . LEU A 1 307 ? -11.764 3.821 3.064 1.00 98.44 307 LEU A O 1
ATOM 2444 N N . SER A 1 308 ? -13.243 4.890 1.770 1.00 98.12 308 SER A N 1
ATOM 2445 C CA . SER A 1 308 ? -14.208 5.138 2.848 1.00 98.12 308 SER A CA 1
ATOM 2446 C C . SER A 1 308 ? -14.822 3.853 3.422 1.00 98.12 308 SER A C 1
ATOM 2448 O O . SER A 1 308 ? -15.178 3.819 4.598 1.00 98.12 308 SER A O 1
ATOM 2450 N N . LYS A 1 309 ? -14.902 2.779 2.621 1.00 98.50 309 LYS A N 1
ATOM 2451 C CA . LYS A 1 309 ? -15.343 1.449 3.075 1.00 98.50 309 LYS A CA 1
ATOM 2452 C C . LYS A 1 309 ? -14.227 0.670 3.780 1.00 98.50 309 LYS A C 1
ATOM 2454 O O . LYS A 1 309 ? -14.515 -0.184 4.619 1.00 98.50 309 LYS A O 1
ATOM 2459 N N . ILE A 1 310 ? -12.968 0.960 3.441 1.00 98.56 310 ILE A N 1
ATOM 2460 C CA . ILE A 1 310 ? -11.775 0.329 4.023 1.00 98.56 310 ILE A CA 1
ATOM 2461 C C . ILE A 1 310 ? -11.382 0.994 5.348 1.00 98.56 310 ILE A C 1
ATOM 2463 O O . ILE A 1 310 ? -11.145 0.312 6.346 1.00 98.56 310 ILE A O 1
ATOM 2467 N N . PHE A 1 311 ? -11.323 2.324 5.386 1.00 97.94 311 PHE A N 1
ATOM 2468 C CA . PHE A 1 311 ? -10.882 3.092 6.548 1.00 97.94 311 PHE A CA 1
ATOM 2469 C C . PHE A 1 311 ? -12.015 3.283 7.558 1.00 97.94 311 PHE A C 1
ATOM 2471 O O . PHE A 1 311 ? -12.532 4.374 7.785 1.00 97.94 311 PHE A O 1
ATOM 2478 N N . VAL A 1 312 ? -12.391 2.167 8.178 1.00 97.75 312 VAL A N 1
ATOM 2479 C CA . VAL A 1 312 ? -13.397 2.070 9.236 1.00 97.75 312 VAL A CA 1
ATOM 2480 C C . VAL A 1 312 ? -12.723 1.551 10.502 1.00 97.75 312 VAL A C 1
ATOM 2482 O O . VAL A 1 312 ? -12.024 0.540 10.450 1.00 97.75 312 VAL A O 1
ATOM 2485 N N . TYR A 1 313 ? -12.941 2.220 11.640 1.00 96.81 313 TYR A N 1
ATOM 2486 C CA . TYR A 1 313 ? -12.346 1.836 12.927 1.00 96.81 313 TYR A CA 1
ATOM 2487 C C . TYR A 1 313 ? -12.703 0.409 13.349 1.00 96.81 313 TYR A C 1
ATOM 2489 O O . TYR A 1 313 ? -11.820 -0.379 13.658 1.00 96.81 313 TYR A O 1
ATOM 2497 N N . GLU A 1 314 ? -13.998 0.093 13.367 1.00 95.94 314 GLU A N 1
ATOM 2498 C CA . GLU A 1 314 ? -14.512 -1.199 13.824 1.00 95.94 314 GLU A CA 1
ATOM 2499 C C . GLU A 1 314 ? -14.222 -2.292 12.783 1.00 95.94 314 GLU A C 1
ATOM 2501 O O . GLU A 1 314 ? -14.825 -2.256 11.704 1.00 95.94 314 GLU A O 1
ATOM 2506 N N . PRO A 1 315 ? -13.380 -3.298 13.094 1.00 96.06 315 PRO A N 1
ATOM 2507 C CA . PRO A 1 315 ? -12.992 -4.334 12.133 1.00 96.06 315 PRO A CA 1
ATOM 2508 C C . PRO A 1 315 ? -14.190 -5.102 11.567 1.00 96.06 315 PRO A C 1
ATOM 2510 O O . PRO A 1 315 ? -14.222 -5.439 10.391 1.00 96.06 315 PRO A O 1
ATOM 2513 N N . SER A 1 316 ? -15.219 -5.316 12.392 1.00 96.00 316 SER A N 1
ATOM 2514 C CA . SER A 1 316 ? -16.457 -6.017 12.018 1.00 96.00 316 SER A CA 1
ATOM 2515 C C . SER A 1 316 ? -17.355 -5.253 11.039 1.00 96.00 316 SER A C 1
ATOM 2517 O O . SER A 1 316 ? -18.252 -5.847 10.448 1.00 96.00 316 SER A O 1
ATOM 2519 N N . LYS A 1 317 ? -17.151 -3.939 10.892 1.00 97.06 317 LYS A N 1
ATOM 2520 C CA . LYS A 1 317 ? -17.893 -3.079 9.955 1.00 97.06 317 LYS A CA 1
ATOM 2521 C C . LYS A 1 317 ? -17.085 -2.755 8.700 1.00 97.06 317 LYS A C 1
ATOM 2523 O O . LYS A 1 317 ? -17.612 -2.107 7.799 1.00 97.06 317 LYS A O 1
ATOM 2528 N N . ARG A 1 318 ? -15.808 -3.137 8.675 1.00 97.88 318 ARG A N 1
ATOM 2529 C CA . ARG A 1 318 ? -14.906 -2.920 7.550 1.00 97.88 318 ARG A CA 1
ATOM 2530 C C . ARG A 1 318 ? -15.285 -3.874 6.423 1.00 97.88 318 ARG A C 1
ATOM 2532 O O . ARG A 1 318 ? -15.576 -5.041 6.676 1.00 97.88 318 ARG A O 1
ATOM 2539 N N . VAL A 1 319 ? -15.278 -3.371 5.192 1.00 98.50 319 VAL A N 1
ATOM 2540 C CA . VAL A 1 319 ? -15.487 -4.203 3.999 1.00 98.50 319 VAL A CA 1
ATOM 2541 C C . VAL A 1 319 ? -14.466 -5.342 3.953 1.00 98.50 319 VAL A C 1
ATOM 2543 O O . VAL A 1 319 ? -13.321 -5.177 4.375 1.00 98.50 319 VAL A O 1
ATOM 2546 N N . THR A 1 320 ? -14.865 -6.504 3.452 1.00 98.56 320 THR A N 1
ATOM 2547 C CA . THR A 1 320 ? -13.964 -7.652 3.292 1.00 98.56 320 THR A CA 1
ATOM 2548 C C . THR A 1 320 ? -13.183 -7.580 1.980 1.00 98.56 320 THR A C 1
ATOM 2550 O O . THR A 1 320 ? -13.633 -6.977 1.006 1.00 98.56 320 THR A O 1
ATOM 2553 N N . ALA A 1 321 ? -12.031 -8.256 1.908 1.00 98.19 321 ALA A N 1
ATOM 2554 C CA . ALA A 1 321 ? -11.257 -8.351 0.667 1.00 98.19 321 ALA A CA 1
ATOM 2555 C C . ALA A 1 321 ? -12.072 -8.953 -0.496 1.00 98.19 321 ALA A C 1
ATOM 2557 O O . ALA A 1 321 ? -11.913 -8.528 -1.636 1.00 98.19 321 ALA A O 1
ATOM 2558 N N . ASN A 1 322 ? -12.978 -9.893 -0.204 1.00 98.44 322 ASN A N 1
ATOM 2559 C CA . ASN A 1 322 ? -13.856 -10.494 -1.205 1.00 98.44 322 ASN A CA 1
ATOM 2560 C C . ASN A 1 322 ? -14.889 -9.493 -1.748 1.00 98.44 322 ASN A C 1
ATOM 2562 O O . ASN A 1 322 ? -15.056 -9.391 -2.956 1.00 98.44 322 ASN A O 1
ATOM 2566 N N . GLU A 1 323 ? -15.555 -8.727 -0.879 1.00 98.38 323 GLU A N 1
ATOM 2567 C CA . GLU A 1 323 ? -16.512 -7.689 -1.304 1.00 98.38 323 GLU A CA 1
ATOM 2568 C C . GLU A 1 323 ? -15.836 -6.566 -2.102 1.00 98.38 323 GLU A C 1
ATOM 2570 O O . GLU A 1 323 ? -16.444 -5.984 -2.999 1.00 98.38 323 GLU A O 1
ATOM 2575 N N . LEU A 1 324 ? -14.565 -6.269 -1.808 1.00 98.06 324 LEU A N 1
ATOM 2576 C CA . LEU A 1 324 ? -13.793 -5.282 -2.558 1.00 98.06 324 LEU A CA 1
ATOM 2577 C C . LEU A 1 324 ? -13.621 -5.653 -4.035 1.00 98.06 324 LEU A C 1
ATOM 2579 O O . LEU A 1 324 ? -13.512 -4.748 -4.858 1.00 98.06 324 LEU A O 1
ATOM 2583 N N . LEU A 1 325 ? -13.619 -6.942 -4.392 1.00 98.31 325 LEU A N 1
ATOM 2584 C CA . LEU A 1 325 ? -13.415 -7.388 -5.776 1.00 98.31 325 LEU A CA 1
ATOM 2585 C C . LEU A 1 325 ? -14.472 -6.849 -6.742 1.00 98.31 325 LEU A C 1
ATOM 2587 O O . LEU A 1 325 ? -14.166 -6.642 -7.915 1.00 98.31 325 LEU A O 1
ATOM 2591 N N . ASP A 1 326 ? -15.678 -6.571 -6.253 1.00 98.00 326 ASP A N 1
ATOM 2592 C CA . ASP A 1 326 ? -16.784 -6.045 -7.053 1.00 98.00 326 ASP A CA 1
ATOM 2593 C C . ASP A 1 326 ? -16.801 -4.506 -7.110 1.00 98.00 326 ASP A C 1
ATOM 2595 O O . ASP A 1 326 ? -17.676 -3.906 -7.738 1.00 98.00 326 ASP A O 1
ATOM 2599 N N . HIS A 1 327 ? -15.843 -3.829 -6.466 1.00 98.50 327 HIS A N 1
ATOM 2600 C CA . HIS A 1 327 ? -15.838 -2.373 -6.399 1.00 98.50 327 HIS A CA 1
ATOM 2601 C C . HIS A 1 327 ? -15.558 -1.732 -7.776 1.00 98.50 327 HIS A C 1
ATOM 2603 O O . HIS A 1 327 ? -14.534 -2.047 -8.391 1.00 98.50 327 HIS A O 1
ATOM 2609 N N . PRO A 1 328 ? -16.367 -0.754 -8.245 1.00 98.31 328 PRO A N 1
ATOM 2610 C CA . PRO A 1 328 ? -16.225 -0.170 -9.586 1.00 98.31 328 PRO A CA 1
ATOM 2611 C C . PRO A 1 328 ? -14.859 0.459 -9.873 1.00 98.31 328 PRO A C 1
ATOM 2613 O O . PRO A 1 328 ? -14.413 0.459 -11.016 1.00 98.31 328 PRO A O 1
ATOM 2616 N N . TRP A 1 329 ? -14.164 0.956 -8.842 1.00 98.31 329 TRP A N 1
ATOM 2617 C CA . TRP A 1 329 ? -12.808 1.500 -8.992 1.00 98.31 329 TRP A CA 1
ATOM 2618 C C . TRP A 1 329 ? -11.827 0.499 -9.621 1.00 98.31 329 TRP A C 1
ATOM 2620 O O . TRP A 1 329 ? -10.974 0.910 -10.394 1.00 98.31 329 TRP A O 1
ATOM 2630 N N . PHE A 1 330 ? -11.950 -0.807 -9.355 1.00 97.75 330 PHE A N 1
ATOM 2631 C CA . PHE A 1 330 ? -11.081 -1.813 -9.980 1.00 97.75 330 PHE A CA 1
ATOM 2632 C C . PHE A 1 330 ? -11.423 -2.096 -11.446 1.00 97.75 330 PHE A C 1
ATOM 2634 O O . PHE A 1 330 ? -10.600 -2.669 -12.161 1.00 97.75 330 PHE A O 1
ATOM 2641 N N . HIS A 1 331 ? -12.612 -1.684 -11.892 1.00 96.38 331 HIS A N 1
ATOM 2642 C CA . HIS A 1 331 ? -13.180 -2.066 -13.183 1.00 96.38 331 HIS A CA 1
ATOM 2643 C C . HIS A 1 331 ? -13.289 -0.917 -14.185 1.00 96.38 331 HIS A C 1
ATOM 2645 O O . HIS A 1 331 ? -13.879 -1.083 -15.243 1.00 96.38 331 HIS A O 1
ATOM 2651 N N . MET A 1 332 ? -12.692 0.238 -13.884 1.00 93.75 332 MET A N 1
ATOM 2652 C CA . MET A 1 332 ? -12.753 1.431 -14.743 1.00 93.75 332 MET A CA 1
ATOM 2653 C C . MET A 1 332 ? -12.106 1.252 -16.127 1.00 93.75 332 MET A C 1
ATOM 2655 O O . MET A 1 332 ? -12.346 2.061 -17.017 1.00 93.75 332 MET A O 1
ATOM 2659 N N . ASP A 1 333 ? -11.262 0.233 -16.295 1.00 83.00 333 ASP A N 1
ATOM 2660 C CA . ASP A 1 333 ? -10.511 -0.024 -17.529 1.00 83.00 333 ASP A CA 1
ATOM 2661 C C . ASP A 1 333 ? -11.121 -1.128 -18.416 1.00 83.00 333 ASP A C 1
ATOM 2663 O O . ASP A 1 333 ? -10.504 -1.482 -19.426 1.00 83.00 333 ASP A O 1
ATOM 2667 N N . TYR A 1 334 ? -12.276 -1.699 -18.042 1.00 61.97 334 TYR A N 1
ATOM 2668 C CA . TYR A 1 334 ? -12.904 -2.837 -18.736 1.00 61.97 334 TYR A CA 1
ATOM 2669 C C . TYR A 1 334 ? -14.196 -2.489 -19.472 1.00 61.97 334 TYR A C 1
ATOM 2671 O O . TYR A 1 334 ? -14.977 -1.650 -18.969 1.00 61.97 334 TYR A O 1
#